Protein AF-A0A2V8Q4Q4-F1 (afdb_monomer_lite)

Foldseek 3Di:
DDDDDDPDDDPDDVVVVVVVVVVVPPDDPPPDDDDDDDDDDDPPDPPDDDDPVRPDDPQFFPDKDKDWQLLCCLAVCVVCVVVVCCCVPPVPDPLVVLVSVLCSVCSVLLGGKMKMKGADTPDPVDDRIDIDIGDPDVVSVVVCVVSCVVSCVVRDDDDPPPPPPPPPDPDDDDDDDDDDDDDDDDDDDDDDDDDDDDDDDDDDD

Secondary structure (DSSP, 8-state):
---PPP-------HHHHHHHHHHTTS--SSS-----PPPPP------PPPPGGGSS-TTSEEEEEEESSHHHHHHSSHHHHHHHHHHHHH--HHHHHHHHHHHHHTTTTTTT-EEEEEEEESSSSS-SEEEEEE-SSHHHHHHHHHHHHHHGGGTSPPPP--GGGGSSS--S---------------------------------

Structure (mmCIF, N/CA/C/O backbone):
data_AF-A0A2V8Q4Q4-F1
#
_entry.id   AF-A0A2V8Q4Q4-F1
#
loop_
_atom_site.group_PDB
_atom_site.id
_atom_site.type_symbol
_atom_site.label_atom_id
_atom_site.label_alt_id
_atom_site.label_comp_id
_atom_site.label_asym_id
_atom_site.label_entity_id
_atom_site.label_seq_id
_atom_site.pdbx_PDB_ins_code
_atom_site.Cartn_x
_atom_site.Cartn_y
_atom_site.Cartn_z
_atom_site.occupancy
_atom_site.B_iso_or_equiv
_atom_site.auth_seq_id
_atom_site.auth_comp_id
_atom_site.auth_asym_id
_atom_site.auth_atom_id
_atom_site.pdbx_PDB_model_num
ATOM 1 N N . MET A 1 1 ? 36.372 -39.838 62.108 1.00 44.97 1 MET A N 1
ATOM 2 C CA . MET A 1 1 ? 36.946 -39.489 60.786 1.00 44.97 1 MET A CA 1
ATOM 3 C C . MET A 1 1 ? 36.534 -38.068 60.427 1.00 44.97 1 MET A C 1
ATOM 5 O O . MET A 1 1 ? 35.361 -37.759 60.575 1.00 44.97 1 MET A O 1
ATOM 9 N N . LYS A 1 2 ? 37.465 -37.209 59.990 1.00 47.25 2 LYS A N 1
ATOM 10 C CA . LYS A 1 2 ? 37.155 -35.899 59.386 1.00 47.25 2 LYS A CA 1
ATOM 11 C C . LYS A 1 2 ? 37.301 -36.033 57.870 1.00 47.25 2 LYS A C 1
ATOM 13 O O . LYS A 1 2 ? 38.358 -36.463 57.420 1.00 47.25 2 LYS A O 1
ATOM 18 N N . ILE A 1 3 ? 36.265 -35.686 57.111 1.00 59.34 3 ILE A N 1
ATOM 19 C CA . ILE A 1 3 ? 36.285 -35.709 55.643 1.00 59.34 3 ILE A CA 1
ATOM 20 C C . ILE A 1 3 ? 36.375 -34.260 55.160 1.00 59.34 3 ILE A C 1
ATOM 22 O O . ILE A 1 3 ? 35.450 -33.478 55.368 1.00 59.34 3 ILE A O 1
ATOM 26 N N . ASN A 1 4 ? 37.500 -33.901 54.542 1.00 50.75 4 ASN A N 1
ATOM 27 C CA . ASN A 1 4 ? 37.676 -32.607 53.886 1.00 50.75 4 ASN A CA 1
ATOM 28 C C . ASN A 1 4 ? 37.155 -32.695 52.448 1.00 50.75 4 ASN A C 1
ATOM 30 O O . ASN A 1 4 ? 37.605 -33.552 51.690 1.00 50.75 4 ASN A O 1
ATOM 34 N N . PHE A 1 5 ? 36.276 -31.774 52.052 1.00 55.28 5 PHE A N 1
ATOM 35 C CA . PHE A 1 5 ? 35.906 -31.582 50.648 1.00 55.28 5 PHE A CA 1
ATOM 36 C C . PHE A 1 5 ? 36.764 -30.474 50.013 1.00 55.28 5 PHE A C 1
ATOM 38 O O . PHE A 1 5 ? 36.834 -29.373 50.570 1.00 55.28 5 PHE A O 1
ATOM 45 N N . PRO A 1 6 ? 37.402 -30.712 48.852 1.00 57.34 6 PRO A N 1
ATOM 46 C CA . PRO A 1 6 ? 38.158 -29.682 48.152 1.00 57.34 6 PRO A CA 1
ATOM 47 C C . PRO A 1 6 ? 37.214 -28.680 47.471 1.00 57.34 6 PRO A C 1
ATOM 49 O O . PRO A 1 6 ? 36.358 -29.049 46.669 1.00 57.34 6 PRO A O 1
ATOM 52 N N . ARG A 1 7 ? 37.403 -27.383 47.742 1.00 56.22 7 ARG A N 1
ATOM 53 C CA . ARG A 1 7 ? 36.738 -26.299 47.001 1.00 56.22 7 ARG A CA 1
ATOM 54 C C . ARG A 1 7 ? 37.441 -26.065 45.661 1.00 56.22 7 ARG A C 1
ATOM 56 O O . ARG A 1 7 ? 38.261 -25.161 45.537 1.00 56.22 7 ARG A O 1
ATOM 63 N N . GLY A 1 8 ? 37.109 -26.879 44.662 1.00 53.16 8 GLY A N 1
ATOM 64 C CA . GLY A 1 8 ? 37.483 -26.619 43.272 1.00 53.16 8 GLY A CA 1
ATOM 65 C C . GLY A 1 8 ? 36.628 -25.496 42.680 1.00 53.16 8 GLY A C 1
ATOM 66 O O . GLY A 1 8 ? 35.434 -25.677 42.457 1.00 53.16 8 GLY A O 1
ATOM 67 N N . THR A 1 9 ? 37.221 -24.333 42.413 1.00 56.91 9 THR A N 1
ATOM 68 C CA . THR A 1 9 ? 36.553 -23.230 41.710 1.00 56.91 9 THR A CA 1
ATOM 69 C C . THR A 1 9 ? 36.511 -23.504 40.206 1.00 56.91 9 THR A C 1
ATOM 71 O O . THR A 1 9 ? 37.441 -23.170 39.473 1.00 56.91 9 THR A O 1
ATOM 74 N N . LEU A 1 10 ? 35.413 -24.098 39.722 1.00 57.31 10 LEU A N 1
ATOM 75 C CA . LEU A 1 10 ? 35.164 -24.220 38.284 1.00 57.31 10 LEU A CA 1
ATOM 76 C C . LEU A 1 10 ? 35.041 -22.825 37.652 1.00 57.31 10 LEU A C 1
ATOM 78 O O . LEU A 1 10 ? 34.008 -22.165 37.762 1.00 57.31 10 LEU A O 1
ATOM 82 N N . ARG A 1 11 ? 36.078 -22.393 36.928 1.00 62.56 11 ARG A N 1
ATOM 83 C CA . ARG A 1 11 ? 35.970 -21.283 35.975 1.00 62.56 11 ARG A CA 1
ATOM 84 C C . ARG A 1 11 ? 35.271 -21.781 34.710 1.00 62.56 11 ARG A C 1
ATOM 86 O O . ARG A 1 11 ? 35.932 -22.118 33.731 1.00 62.56 11 ARG A O 1
ATOM 93 N N . LEU A 1 12 ? 33.937 -21.843 34.735 1.00 58.78 12 LEU A N 1
ATOM 94 C CA . LEU A 1 12 ? 33.159 -22.015 33.506 1.00 58.78 12 LEU A CA 1
ATOM 95 C C . LEU A 1 12 ? 33.471 -20.853 32.554 1.00 58.78 12 LEU A C 1
ATOM 97 O O . LEU A 1 12 ? 33.406 -19.686 32.941 1.00 58.78 12 LEU A O 1
ATOM 101 N N . SER A 1 13 ? 33.807 -21.182 31.307 1.00 64.56 13 SER A N 1
ATOM 102 C CA . SER A 1 13 ? 33.984 -20.186 30.250 1.00 64.56 13 SER A CA 1
ATOM 103 C C . SER A 1 13 ? 32.669 -19.422 30.027 1.00 64.56 13 SER A C 1
ATOM 105 O O . SER A 1 13 ? 31.611 -20.063 30.000 1.00 64.56 13 SER A O 1
ATOM 107 N N . PRO A 1 14 ? 32.696 -18.090 29.814 1.00 62.03 14 PRO A N 1
ATOM 108 C CA . PRO A 1 14 ? 31.482 -17.316 29.552 1.00 62.03 14 PRO A CA 1
ATOM 109 C C . PRO A 1 14 ? 30.701 -17.859 28.347 1.00 62.03 14 PRO A C 1
ATOM 111 O O . PRO A 1 14 ? 29.478 -17.886 28.392 1.00 62.03 14 PRO A O 1
ATOM 114 N N . PHE A 1 15 ? 31.384 -18.408 27.335 1.00 61.34 15 PHE A N 1
ATOM 115 C CA . PHE A 1 15 ? 30.745 -19.071 26.192 1.00 61.34 15 PHE A CA 1
ATOM 116 C C . PHE A 1 15 ? 29.870 -20.268 26.588 1.00 61.34 15 PHE A C 1
ATOM 118 O O . PHE A 1 15 ? 28.798 -20.448 26.018 1.00 61.34 15 PHE A O 1
ATOM 125 N N . VAL A 1 16 ? 30.290 -21.066 27.576 1.00 69.00 16 VAL A N 1
ATOM 126 C CA . VAL A 1 16 ? 29.503 -22.211 28.068 1.00 69.00 16 VAL A CA 1
ATOM 127 C C . VAL A 1 16 ? 28.271 -21.718 28.825 1.00 69.00 16 VAL A C 1
ATOM 129 O O . VAL A 1 16 ? 27.193 -22.276 28.652 1.00 69.00 16 VAL A O 1
ATOM 132 N N . SER A 1 17 ? 28.406 -20.637 29.600 1.00 66.00 17 SER A N 1
ATOM 133 C CA . SER A 1 17 ? 27.277 -19.996 30.287 1.00 66.00 17 SER A CA 1
ATOM 134 C C . SER A 1 17 ? 26.238 -19.460 29.294 1.00 66.00 17 SER A C 1
ATOM 136 O O . SER A 1 17 ? 25.055 -19.765 29.416 1.00 66.00 17 SER A O 1
ATOM 138 N N . THR A 1 18 ? 26.673 -18.735 28.255 1.00 66.50 18 THR A N 1
ATOM 139 C CA . THR A 1 18 ? 25.776 -18.190 27.223 1.00 66.50 18 THR A CA 1
ATOM 140 C C . THR A 1 18 ? 25.080 -19.294 26.424 1.00 66.50 18 THR A C 1
ATOM 142 O O . THR A 1 18 ? 23.882 -19.190 26.171 1.00 66.50 18 THR A O 1
ATOM 145 N N . LEU A 1 19 ? 25.790 -20.373 26.065 1.00 68.94 19 LEU A N 1
ATOM 146 C CA . LEU A 1 19 ? 25.202 -21.505 25.339 1.00 68.94 19 LEU A CA 1
ATOM 147 C C . LEU A 1 19 ? 24.155 -22.252 26.188 1.00 68.94 19 LEU A C 1
ATOM 149 O O . LEU A 1 19 ? 23.099 -22.625 25.679 1.00 68.94 19 LEU A O 1
ATOM 153 N N . LEU A 1 20 ? 24.425 -22.430 27.487 1.00 66.19 20 LEU A N 1
ATOM 154 C CA . LEU A 1 20 ? 23.492 -23.056 28.428 1.00 66.19 20 LEU A CA 1
ATOM 155 C C . LEU A 1 20 ? 22.243 -22.188 28.653 1.00 66.19 20 LEU A C 1
ATOM 157 O O . LEU A 1 20 ? 21.133 -22.713 28.714 1.00 66.19 20 LEU A O 1
ATOM 161 N N . LEU A 1 21 ? 22.415 -20.862 28.733 1.00 64.88 21 LEU A N 1
ATOM 162 C CA . LEU A 1 21 ? 21.303 -19.921 28.866 1.00 64.88 21 LEU A CA 1
ATOM 163 C C . LEU A 1 21 ? 20.406 -19.936 27.619 1.00 64.88 21 LEU A C 1
ATOM 165 O O . LEU A 1 21 ? 19.188 -19.924 27.755 1.00 64.88 21 LEU A O 1
ATOM 169 N N . LEU A 1 22 ? 20.990 -20.014 26.416 1.00 62.44 22 LEU A N 1
ATOM 170 C CA . LEU A 1 22 ? 20.227 -20.056 25.164 1.00 62.44 22 LEU A CA 1
ATOM 171 C C . LEU A 1 22 ? 19.382 -21.337 25.044 1.00 62.44 22 LEU A C 1
ATOM 173 O O . LEU A 1 22 ? 18.240 -21.276 24.600 1.00 62.44 22 LEU A O 1
ATOM 177 N N . MET A 1 23 ? 19.912 -22.482 25.491 1.00 61.75 23 MET A N 1
ATOM 178 C CA . MET A 1 23 ? 19.191 -23.765 25.506 1.00 61.75 23 MET A CA 1
ATOM 179 C C . MET A 1 23 ? 17.990 -23.782 26.467 1.00 61.75 23 MET A C 1
ATOM 181 O O . MET A 1 23 ? 17.005 -24.467 26.198 1.00 61.75 23 MET A O 1
ATOM 185 N N . LEU A 1 24 ? 18.027 -23.008 27.557 1.00 61.38 24 LEU A N 1
ATOM 186 C CA . LEU A 1 24 ? 16.940 -22.947 28.545 1.00 61.38 24 LEU A CA 1
ATOM 187 C C . LEU A 1 24 ? 15.683 -22.198 28.064 1.00 61.38 24 LEU A C 1
ATOM 189 O O . LEU A 1 24 ? 14.637 -22.332 28.693 1.00 61.38 24 LEU A O 1
ATOM 193 N N . PHE A 1 25 ? 15.749 -21.454 26.954 1.00 57.22 25 PHE A N 1
ATOM 194 C CA . PHE A 1 25 ? 14.604 -20.713 26.400 1.00 57.22 25 PHE A CA 1
ATOM 195 C C . PHE A 1 25 ? 13.867 -21.427 25.249 1.00 57.22 25 PHE A C 1
ATOM 197 O O . PHE A 1 25 ? 12.888 -20.887 24.739 1.00 57.22 25 PHE A O 1
ATOM 204 N N . VAL A 1 26 ? 14.287 -22.631 24.834 1.00 58.94 26 VAL A N 1
ATOM 205 C CA . VAL A 1 26 ? 13.741 -23.304 23.628 1.00 58.94 26 VAL A CA 1
ATOM 206 C C . VAL A 1 26 ? 12.564 -24.257 23.924 1.00 58.94 26 VAL A C 1
ATOM 208 O O . VAL A 1 26 ? 11.834 -24.644 23.014 1.00 58.94 26 VAL A O 1
ATOM 211 N N . THR A 1 27 ? 12.297 -24.598 25.188 1.00 53.75 27 THR A N 1
ATOM 212 C CA . THR A 1 27 ? 11.119 -25.396 25.597 1.00 53.75 27 THR A CA 1
ATOM 213 C C . THR A 1 27 ? 10.594 -24.903 26.948 1.00 53.75 27 THR A C 1
ATOM 215 O O . THR A 1 27 ? 11.380 -24.873 27.895 1.00 53.75 27 THR A O 1
ATOM 218 N N . PRO A 1 28 ? 9.293 -24.559 27.072 1.00 54.09 28 PRO A N 1
ATOM 219 C CA . PRO A 1 28 ? 8.238 -25.553 26.864 1.00 54.09 28 PRO A CA 1
ATOM 220 C C . PRO A 1 28 ? 6.991 -25.037 26.113 1.00 54.09 28 PRO A C 1
ATOM 222 O O . PRO A 1 28 ? 6.194 -24.283 26.663 1.00 54.09 28 PRO A O 1
ATOM 225 N N . LEU A 1 29 ? 6.743 -25.554 24.903 1.00 53.94 29 LEU A N 1
ATOM 226 C CA . LEU A 1 29 ? 5.452 -25.386 24.205 1.00 53.94 29 LEU A CA 1
ATOM 227 C C . LEU A 1 29 ? 4.780 -26.718 23.808 1.00 53.94 29 LEU A C 1
ATOM 229 O O . LEU A 1 29 ? 3.765 -26.728 23.124 1.00 53.94 29 LEU A O 1
ATOM 233 N N . ALA A 1 30 ? 5.316 -27.853 24.272 1.00 55.25 30 ALA A N 1
ATOM 234 C CA . ALA A 1 30 ? 4.798 -29.197 23.981 1.00 55.25 30 ALA A CA 1
ATOM 235 C C . ALA A 1 30 ? 3.876 -29.775 25.081 1.00 55.25 30 ALA A C 1
ATOM 237 O O . ALA A 1 30 ? 3.413 -30.903 24.961 1.00 55.25 30 ALA A O 1
ATOM 238 N N . ALA A 1 31 ? 3.615 -29.028 26.163 1.00 53.84 31 ALA A N 1
ATOM 239 C CA . ALA A 1 31 ? 2.864 -29.505 27.335 1.00 53.84 31 ALA A CA 1
ATOM 240 C C . ALA A 1 31 ? 1.422 -28.960 27.441 1.00 53.84 31 ALA A C 1
ATOM 242 O O 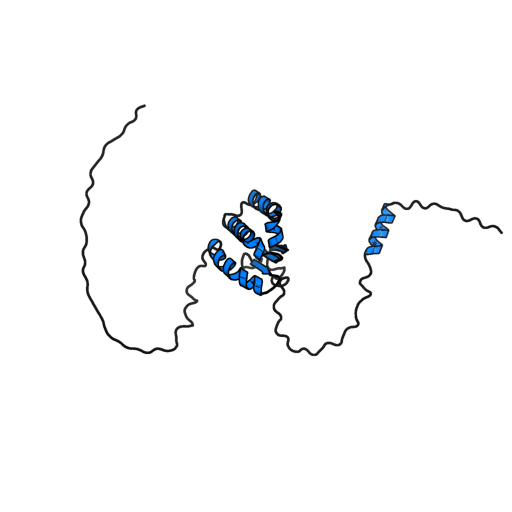. ALA A 1 31 ? 0.731 -29.244 28.416 1.00 53.84 31 ALA A O 1
ATOM 243 N N . GLN A 1 32 ? 0.958 -28.186 26.453 1.00 55.56 32 GLN A N 1
ATOM 244 C CA . GLN A 1 32 ? -0.419 -27.677 26.370 1.00 55.56 32 GLN A CA 1
ATOM 245 C C . GLN A 1 32 ? -1.078 -28.071 25.040 1.00 55.56 32 GLN A C 1
ATOM 247 O O . GLN A 1 32 ? -1.547 -27.220 24.292 1.00 55.56 32 GLN A O 1
ATOM 252 N N . GLN A 1 33 ? -1.135 -29.372 24.739 1.00 53.19 33 GLN A N 1
ATOM 253 C CA . GLN A 1 33 ? -2.135 -29.875 23.794 1.00 53.19 33 GLN A CA 1
ATOM 254 C C . GLN A 1 33 ? -3.422 -30.199 24.567 1.00 53.19 33 GLN A C 1
ATOM 256 O O . GLN A 1 33 ? -3.410 -31.116 25.392 1.00 53.19 33 GLN A O 1
ATOM 261 N N . PRO A 1 34 ? -4.541 -29.493 24.317 1.00 56.12 34 PRO A N 1
ATOM 262 C CA . PRO A 1 34 ? -5.854 -29.973 24.724 1.00 56.12 34 PRO A CA 1
ATOM 263 C C . PRO A 1 34 ? -6.115 -31.344 24.094 1.00 56.12 34 PRO A C 1
ATOM 265 O O . PRO A 1 34 ? -5.723 -31.593 22.951 1.00 56.12 34 PRO A O 1
ATOM 268 N N . ALA A 1 35 ? -6.796 -32.232 24.821 1.00 66.94 35 ALA A N 1
ATOM 269 C CA . ALA A 1 35 ? -7.226 -33.509 24.261 1.00 66.94 35 ALA A CA 1
ATOM 270 C C . ALA A 1 35 ? -8.100 -33.275 23.008 1.00 66.94 35 ALA A C 1
ATOM 272 O O . ALA A 1 35 ? -8.911 -32.343 23.009 1.00 66.94 35 ALA A O 1
ATOM 273 N N . PRO A 1 36 ? -7.967 -34.094 21.946 1.00 59.16 36 PRO A N 1
ATOM 274 C CA . PRO A 1 36 ? -8.706 -33.884 20.708 1.00 59.16 36 PRO A CA 1
ATOM 275 C C . PRO A 1 36 ? -10.212 -34.011 20.953 1.00 59.16 36 PRO A C 1
ATOM 277 O O . PRO A 1 36 ? -10.726 -35.091 21.253 1.00 59.16 36 PRO A O 1
ATOM 280 N N . ALA A 1 37 ? -10.925 -32.894 20.810 1.00 67.94 37 ALA A N 1
ATOM 281 C CA . ALA A 1 37 ? -12.377 -32.889 20.825 1.00 67.94 37 ALA A CA 1
ATOM 282 C C . ALA A 1 37 ? -12.907 -33.697 19.630 1.00 67.94 37 ALA A C 1
ATOM 284 O O . ALA A 1 37 ? -12.420 -33.573 18.504 1.00 67.94 37 ALA A O 1
ATOM 285 N N . LYS A 1 38 ? -13.922 -34.527 19.882 1.00 64.81 38 LYS A N 1
ATOM 286 C CA . LYS A 1 38 ? -14.619 -35.303 18.849 1.00 64.81 38 LYS A CA 1
ATOM 287 C C . LYS A 1 38 ? -15.147 -34.343 17.769 1.00 64.81 38 LYS A C 1
ATOM 289 O O . LYS A 1 38 ? -15.814 -33.377 18.142 1.00 64.81 38 LYS A O 1
ATOM 294 N N . PRO A 1 39 ? -14.885 -34.579 16.469 1.00 61.22 39 PRO A N 1
ATOM 295 C CA . PRO A 1 39 ? -15.281 -33.637 15.431 1.00 61.22 39 PRO A CA 1
ATOM 296 C C . PRO A 1 39 ? -16.810 -33.468 15.420 1.00 61.22 39 PRO A C 1
ATOM 298 O O . PRO A 1 39 ? -17.524 -34.478 15.363 1.00 61.22 39 PRO A O 1
ATOM 301 N N . PRO A 1 40 ? -17.335 -32.228 15.482 1.00 56.91 40 PRO A N 1
ATOM 302 C CA . PRO A 1 40 ? -18.741 -31.984 15.202 1.00 56.91 40 PRO A CA 1
ATOM 303 C C . PRO A 1 40 ? -19.030 -32.356 13.744 1.00 56.91 40 PRO A C 1
ATOM 305 O O . PRO A 1 40 ? -18.155 -32.270 12.880 1.00 56.91 40 PRO A O 1
ATOM 308 N N . ALA A 1 41 ? -20.258 -32.799 13.473 1.00 56.94 41 ALA A N 1
ATOM 309 C CA . ALA A 1 41 ? -20.664 -33.172 12.124 1.00 56.94 41 ALA A CA 1
ATOM 310 C C . ALA A 1 41 ? -20.442 -32.000 11.155 1.00 56.94 41 ALA A C 1
ATOM 312 O O . ALA A 1 41 ? -20.781 -30.860 11.476 1.00 56.94 41 ALA A O 1
ATOM 313 N N . GLN A 1 42 ? -19.889 -32.290 9.974 1.00 53.59 42 GLN A N 1
ATOM 314 C CA . GLN A 1 42 ? -19.726 -31.309 8.905 1.00 53.59 42 GLN A CA 1
ATOM 315 C C . GLN A 1 42 ? -21.099 -30.849 8.402 1.00 53.59 42 GLN A C 1
ATOM 317 O O . GLN A 1 42 ? -21.641 -31.378 7.434 1.00 53.59 42 GLN A O 1
ATOM 322 N N . THR A 1 43 ? -21.639 -29.805 9.026 1.00 51.91 43 THR A N 1
ATOM 323 C CA . THR A 1 43 ? -22.451 -28.837 8.292 1.00 51.91 43 THR A CA 1
ATOM 324 C C . THR A 1 43 ? -21.562 -28.300 7.178 1.00 51.91 43 THR A C 1
ATOM 326 O O . THR A 1 43 ? -20.440 -27.871 7.453 1.00 51.91 43 THR A O 1
ATOM 329 N N . ALA A 1 44 ? -22.030 -28.352 5.930 1.00 59.19 44 ALA A N 1
ATOM 330 C CA . ALA A 1 44 ? -21.297 -27.807 4.796 1.00 59.19 44 ALA A CA 1
ATOM 331 C C . ALA A 1 44 ? -21.126 -26.294 4.995 1.00 59.19 44 ALA A C 1
ATOM 333 O O . ALA A 1 44 ? -22.036 -25.509 4.722 1.00 59.19 44 ALA A O 1
ATOM 334 N N . ALA A 1 45 ? -19.975 -25.899 5.539 1.00 56.12 45 ALA A N 1
ATOM 335 C CA . ALA A 1 45 ? -19.639 -24.506 5.733 1.00 56.12 45 ALA A CA 1
ATOM 336 C C . ALA A 1 45 ? -19.599 -23.839 4.358 1.00 56.12 45 ALA A C 1
ATOM 338 O O . ALA A 1 45 ? -18.880 -24.281 3.458 1.00 56.12 45 ALA A O 1
ATOM 339 N N . ARG A 1 46 ? -20.385 -22.769 4.204 1.00 58.50 46 ARG A N 1
ATOM 340 C CA . ARG A 1 46 ? -20.197 -21.795 3.129 1.00 58.50 46 ARG A CA 1
ATOM 341 C C . ARG A 1 46 ? -18.713 -21.444 3.118 1.00 58.50 46 ARG A C 1
ATOM 343 O O . ARG A 1 46 ? -18.214 -21.042 4.164 1.00 58.50 46 ARG A O 1
ATOM 350 N N . ALA A 1 47 ? -18.039 -21.646 1.983 1.00 65.25 47 ALA A N 1
ATOM 351 C CA . ALA A 1 47 ? -16.603 -21.413 1.874 1.00 65.25 47 ALA A CA 1
ATOM 352 C C . ALA A 1 47 ? -16.283 -20.017 2.421 1.00 65.25 47 ALA A C 1
ATOM 354 O O . ALA A 1 47 ? -16.788 -19.013 1.912 1.00 65.25 47 ALA A O 1
ATOM 355 N N . GLU A 1 48 ? -15.540 -19.995 3.523 1.00 72.25 48 GLU A N 1
ATOM 356 C CA . GLU A 1 48 ? -15.188 -18.774 4.232 1.00 72.25 48 GLU A CA 1
ATOM 357 C C . GLU A 1 48 ? -14.315 -17.929 3.301 1.00 72.25 48 GLU A C 1
ATOM 359 O O . GLU A 1 48 ? -13.467 -18.468 2.582 1.00 72.25 48 GLU A O 1
ATOM 364 N N . ALA A 1 49 ? -14.573 -16.620 3.237 1.00 76.31 49 ALA A N 1
ATOM 365 C CA . ALA A 1 49 ? -13.793 -15.749 2.367 1.00 76.31 49 ALA A CA 1
ATOM 366 C C . ALA A 1 49 ? -12.309 -15.844 2.776 1.00 76.31 49 ALA A C 1
ATOM 368 O O . ALA A 1 49 ? -12.030 -15.814 3.979 1.00 76.31 49 ALA A O 1
ATOM 369 N N . PRO A 1 50 ? -11.356 -15.977 1.831 1.00 81.69 50 PRO A N 1
ATOM 370 C CA . PRO A 1 50 ? -9.949 -16.080 2.187 1.00 81.69 50 PRO A CA 1
ATOM 371 C C . PRO A 1 50 ? -9.527 -14.886 3.044 1.00 81.69 50 PRO A C 1
ATOM 373 O O . PRO A 1 50 ? -9.711 -13.735 2.646 1.00 81.69 50 PRO A O 1
ATOM 376 N N . ALA A 1 51 ? -8.960 -15.168 4.220 1.00 85.25 51 ALA A N 1
ATOM 377 C CA . ALA A 1 51 ? -8.341 -14.143 5.055 1.00 85.25 51 ALA A CA 1
ATOM 378 C C . AL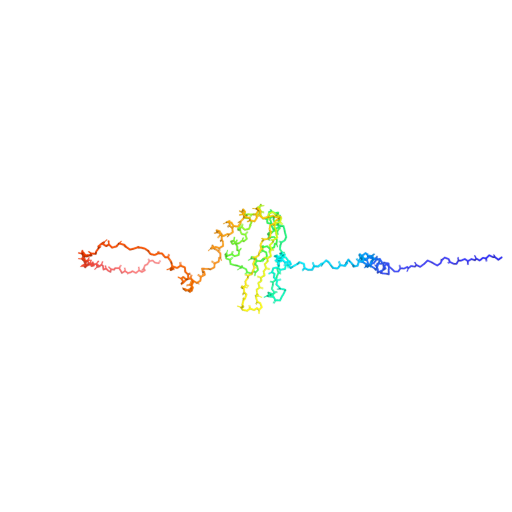A A 1 51 ? -7.274 -13.380 4.253 1.00 85.25 51 ALA A C 1
ATOM 380 O O . ALA A 1 51 ? -6.680 -13.950 3.335 1.00 85.25 51 ALA A O 1
ATOM 381 N N . PHE A 1 52 ? -6.999 -12.123 4.613 1.00 86.31 52 PHE A N 1
ATOM 382 C CA . PHE A 1 52 ? -6.097 -11.246 3.856 1.00 86.31 52 PHE A CA 1
ATOM 383 C C . PHE A 1 52 ? -4.738 -11.894 3.552 1.00 86.31 52 PHE A C 1
ATOM 385 O O . PHE A 1 52 ? -4.275 -11.863 2.415 1.00 86.31 52 PHE A O 1
ATOM 392 N N . ASP A 1 53 ? -4.160 -12.581 4.538 1.00 85.06 53 ASP A N 1
ATOM 393 C CA . ASP A 1 53 ? -2.887 -13.306 4.440 1.00 85.06 53 ASP A CA 1
ATOM 394 C C . ASP A 1 53 ? -2.897 -14.479 3.432 1.00 85.06 53 ASP A C 1
ATOM 396 O O . ASP A 1 53 ? -1.841 -14.941 3.010 1.00 85.06 53 ASP A O 1
ATOM 400 N N . ASN A 1 54 ? -4.083 -14.951 3.029 1.00 87.38 54 ASN A N 1
ATOM 401 C CA . ASN A 1 54 ? -4.310 -16.072 2.110 1.00 87.38 54 ASN A CA 1
ATOM 402 C C . ASN A 1 54 ? -4.918 -15.641 0.756 1.00 87.38 54 ASN A C 1
ATOM 404 O O . ASN A 1 54 ? -5.290 -16.501 -0.043 1.00 87.38 54 ASN A O 1
ATOM 408 N N . LEU A 1 55 ? -5.034 -14.334 0.470 1.00 86.50 55 LEU A N 1
ATOM 409 C CA . LEU A 1 55 ? -5.543 -13.838 -0.823 1.00 86.50 55 LEU A CA 1
ATOM 410 C C . LEU A 1 55 ? -4.618 -14.175 -2.005 1.00 86.50 55 LEU A C 1
ATOM 412 O O . LEU A 1 55 ? -5.065 -14.173 -3.152 1.00 86.50 55 LEU A O 1
ATOM 416 N N . LEU A 1 56 ? -3.339 -14.454 -1.739 1.00 87.06 56 LEU A N 1
ATOM 417 C CA . LEU A 1 56 ? -2.340 -14.834 -2.734 1.00 87.06 56 LEU A CA 1
ATOM 418 C C . LEU A 1 56 ? -1.708 -16.181 -2.386 1.00 87.06 56 LEU A C 1
ATOM 420 O O . LEU A 1 56 ? -1.279 -16.408 -1.258 1.00 87.06 56 LEU A O 1
ATOM 424 N N . SER A 1 57 ? -1.569 -17.055 -3.385 1.00 84.50 57 SER A N 1
ATOM 425 C CA . SER A 1 57 ? -0.735 -18.254 -3.254 1.00 84.50 57 SER A CA 1
ATOM 426 C C . SER A 1 57 ? 0.746 -17.888 -3.388 1.00 84.50 57 SER A C 1
ATOM 428 O O . SER A 1 57 ? 1.127 -17.116 -4.272 1.00 84.50 57 SER A O 1
ATOM 430 N N . ALA A 1 58 ? 1.586 -18.467 -2.525 1.00 79.38 58 ALA A N 1
ATOM 431 C CA . ALA A 1 58 ? 3.010 -18.137 -2.400 1.00 79.38 58 ALA A CA 1
ATOM 432 C C . ALA A 1 58 ? 3.854 -18.393 -3.669 1.00 79.38 58 ALA A C 1
ATOM 434 O O . ALA A 1 58 ? 4.979 -17.914 -3.765 1.00 79.38 58 ALA A O 1
ATOM 435 N N . ASP A 1 59 ? 3.328 -19.138 -4.641 1.00 85.00 59 ASP A N 1
ATOM 436 C CA . ASP A 1 59 ? 3.972 -19.497 -5.908 1.00 85.00 59 ASP A CA 1
ATOM 437 C C . ASP A 1 59 ? 3.495 -18.654 -7.111 1.00 85.00 59 ASP A C 1
ATOM 439 O O . ASP A 1 59 ? 3.952 -18.864 -8.235 1.00 85.00 59 ASP A O 1
ATOM 443 N N . THR A 1 60 ? 2.577 -17.701 -6.905 1.00 89.31 60 THR A N 1
ATOM 444 C CA . THR A 1 60 ? 1.988 -16.905 -8.001 1.00 89.31 60 THR A CA 1
ATOM 445 C C . THR A 1 60 ? 2.879 -15.731 -8.431 1.00 89.31 60 THR A C 1
ATOM 447 O O . THR A 1 60 ? 2.893 -15.366 -9.608 1.00 89.31 60 THR A O 1
ATOM 450 N N . TYR A 1 61 ? 3.659 -15.160 -7.508 1.00 91.75 61 TYR A N 1
ATOM 451 C CA . TYR A 1 61 ? 4.475 -13.957 -7.713 1.00 91.75 61 TYR A CA 1
ATOM 452 C C . TYR A 1 61 ? 5.895 -14.142 -7.173 1.00 91.75 61 TYR A C 1
ATOM 454 O O . TYR A 1 61 ? 6.090 -14.784 -6.145 1.00 91.75 61 TYR A O 1
ATOM 462 N N . LYS A 1 62 ? 6.895 -13.554 -7.842 1.00 90.50 62 LYS A N 1
ATOM 463 C CA . LYS A 1 62 ? 8.302 -13.613 -7.397 1.00 90.50 62 LYS A CA 1
ATOM 464 C C . LYS A 1 62 ? 8.651 -12.560 -6.345 1.00 90.50 62 LYS A C 1
ATOM 466 O O . LYS A 1 62 ? 9.599 -12.762 -5.592 1.00 90.50 62 LYS A O 1
ATOM 471 N N . LEU A 1 63 ? 7.923 -11.443 -6.311 1.00 88.94 63 LEU A N 1
ATOM 472 C CA . LEU A 1 63 ? 8.033 -10.429 -5.265 1.00 88.94 63 LEU A CA 1
ATOM 473 C C . LEU A 1 63 ? 6.709 -10.320 -4.520 1.00 88.94 63 LEU A C 1
ATOM 475 O O . LEU A 1 63 ? 5.649 -10.204 -5.134 1.00 88.94 63 LEU A O 1
ATOM 479 N N . TYR A 1 64 ? 6.813 -10.291 -3.198 1.00 90.12 64 TYR A N 1
ATOM 480 C CA . TYR A 1 64 ? 5.727 -10.061 -2.259 1.00 90.12 64 TYR A CA 1
ATOM 481 C C . TYR A 1 64 ? 6.194 -9.063 -1.197 1.00 90.12 64 TYR A C 1
ATOM 483 O O . TYR A 1 64 ? 7.353 -9.106 -0.777 1.00 90.12 64 TYR A O 1
ATOM 491 N N . GLY A 1 65 ? 5.296 -8.201 -0.727 1.00 89.06 65 GLY A N 1
ATOM 492 C CA . GLY A 1 65 ? 5.536 -7.370 0.445 1.00 89.06 65 GLY A CA 1
ATOM 493 C C . GLY A 1 65 ? 4.247 -6.941 1.137 1.00 89.06 65 GLY A C 1
ATOM 494 O O . GLY A 1 65 ? 3.227 -6.691 0.496 1.00 89.06 65 GLY A O 1
ATOM 495 N N . GLU A 1 66 ? 4.319 -6.816 2.461 1.00 91.31 66 GLU A N 1
ATOM 496 C CA . GLU A 1 66 ? 3.264 -6.248 3.298 1.00 91.31 66 GLU A CA 1
ATOM 497 C C . GLU A 1 66 ? 3.790 -5.002 4.020 1.00 91.31 66 GLU A C 1
ATOM 499 O O . GLU A 1 66 ? 4.897 -4.993 4.559 1.00 91.31 66 GLU A O 1
ATOM 504 N N . ILE A 1 67 ? 2.965 -3.960 4.068 1.00 90.50 67 ILE A N 1
ATOM 505 C CA . ILE A 1 67 ? 3.158 -2.759 4.874 1.00 90.50 67 ILE A CA 1
ATOM 506 C C . ILE A 1 67 ? 2.029 -2.706 5.905 1.00 90.50 67 ILE A C 1
ATOM 508 O O . ILE A 1 67 ? 0.854 -2.643 5.548 1.00 90.50 67 ILE A O 1
ATOM 512 N N . ARG A 1 68 ? 2.382 -2.703 7.193 1.00 91.62 68 ARG A N 1
ATOM 513 C CA . ARG A 1 68 ? 1.438 -2.555 8.313 1.00 91.62 68 ARG A CA 1
ATOM 514 C C . ARG A 1 68 ? 1.360 -1.110 8.784 1.00 91.62 68 ARG A C 1
ATOM 516 O O . ARG A 1 68 ? 2.366 -0.407 8.749 1.00 91.62 68 ARG A O 1
ATOM 523 N N . ASN A 1 69 ? 0.196 -0.702 9.295 1.00 91.56 69 ASN A N 1
ATOM 524 C CA . ASN A 1 69 ? -0.054 0.652 9.804 1.00 91.56 69 ASN A CA 1
ATOM 525 C C . ASN A 1 69 ? 0.311 1.729 8.769 1.00 91.56 69 ASN A C 1
ATOM 527 O O . ASN A 1 69 ? 1.051 2.673 9.056 1.00 91.56 69 ASN A O 1
ATOM 531 N N . VAL A 1 70 ? -0.177 1.545 7.540 1.00 91.38 70 VAL A N 1
ATOM 532 C CA . VAL A 1 70 ? 0.182 2.348 6.361 1.00 91.38 70 VAL A CA 1
ATOM 533 C C . VAL A 1 70 ? -0.003 3.844 6.632 1.00 91.38 70 VAL A C 1
ATOM 535 O O . VAL A 1 70 ? 0.898 4.636 6.354 1.00 91.38 70 VAL A O 1
ATOM 538 N N . GLY A 1 71 ? -1.123 4.233 7.245 1.00 89.69 71 GLY A N 1
ATOM 539 C CA . GLY A 1 71 ? -1.405 5.615 7.617 1.00 89.69 71 GLY A CA 1
ATOM 540 C C . GLY A 1 71 ? -0.385 6.220 8.580 1.00 89.69 71 GLY A C 1
ATOM 541 O O . GLY A 1 71 ? 0.098 7.331 8.352 1.00 89.69 71 GLY A O 1
ATOM 542 N N . GLN A 1 72 ? 0.014 5.478 9.616 1.00 89.25 72 GLN A N 1
ATOM 543 C CA . GLN A 1 72 ? 1.046 5.918 10.564 1.00 89.25 72 GLN A CA 1
ATOM 544 C C . GLN A 1 72 ? 2.423 6.036 9.896 1.00 89.25 72 GLN A C 1
ATOM 546 O O . GLN A 1 72 ? 3.110 7.039 10.088 1.00 89.25 72 GLN A O 1
ATOM 551 N N . LEU A 1 73 ? 2.811 5.062 9.065 1.00 88.75 73 LEU A N 1
ATOM 552 C CA . LEU A 1 73 ? 4.091 5.075 8.346 1.00 88.75 73 LEU A CA 1
ATOM 553 C C . LEU A 1 73 ? 4.209 6.286 7.403 1.00 88.75 73 LEU A C 1
ATOM 555 O O . LEU A 1 73 ? 5.256 6.933 7.339 1.00 88.75 73 LEU A O 1
ATOM 559 N N . LEU A 1 74 ? 3.123 6.618 6.698 1.00 88.25 74 LEU A N 1
ATOM 560 C CA . LEU A 1 74 ? 3.040 7.770 5.795 1.00 88.25 74 LEU A CA 1
ATOM 561 C C . LEU A 1 74 ? 3.026 9.117 6.534 1.00 88.25 74 LEU A C 1
ATOM 563 O O . LEU A 1 74 ? 3.585 10.092 6.026 1.00 88.25 74 LEU A O 1
ATOM 567 N N . SER A 1 75 ? 2.400 9.173 7.714 1.00 84.56 75 SER A N 1
ATOM 568 C CA . SER A 1 75 ? 2.231 10.411 8.492 1.00 84.56 75 SER A CA 1
ATOM 569 C C . SER A 1 75 ? 3.465 10.757 9.328 1.00 84.56 75 SER A C 1
ATOM 571 O O . SER A 1 75 ? 3.862 11.917 9.380 1.00 84.56 75 SER A O 1
ATOM 573 N N . ASN A 1 76 ? 4.131 9.759 9.915 1.00 82.88 76 ASN A N 1
ATOM 574 C CA . ASN A 1 76 ? 5.265 9.951 10.829 1.00 82.88 76 ASN A CA 1
ATOM 575 C C . ASN A 1 76 ? 6.610 10.164 10.104 1.00 82.88 76 ASN A C 1
ATOM 577 O O . ASN A 1 76 ? 7.671 10.012 10.702 1.00 82.88 76 ASN A O 1
ATOM 581 N N . GLY A 1 77 ? 6.593 10.444 8.797 1.00 71.12 77 GLY A N 1
ATOM 582 C CA . GLY A 1 77 ? 7.794 10.630 7.974 1.00 71.12 77 GLY A CA 1
ATOM 583 C C . GLY A 1 77 ? 8.525 9.342 7.571 1.00 71.12 77 GLY A C 1
ATOM 584 O O . GLY A 1 77 ? 9.261 9.370 6.590 1.00 71.12 77 GLY A O 1
ATOM 585 N N . GLY A 1 78 ? 8.271 8.205 8.232 1.00 69.25 78 GLY A N 1
ATOM 586 C CA . GLY A 1 78 ? 8.942 6.921 7.963 1.00 69.25 78 GLY A CA 1
ATOM 587 C C . GLY A 1 78 ? 8.782 6.388 6.533 1.00 69.25 78 GLY A C 1
ATOM 588 O O . GLY A 1 78 ? 9.644 5.664 6.045 1.00 69.25 78 GLY A O 1
ATOM 589 N N . ALA A 1 79 ? 7.735 6.794 5.810 1.00 70.69 79 ALA A N 1
ATOM 590 C CA . ALA A 1 79 ? 7.618 6.509 4.383 1.00 70.69 79 ALA A CA 1
ATOM 591 C C . ALA A 1 79 ? 8.712 7.177 3.528 1.00 70.69 79 ALA A C 1
ATOM 593 O O . ALA A 1 79 ? 9.048 6.632 2.484 1.00 70.69 79 ALA A O 1
ATOM 594 N N . GLY A 1 80 ? 9.289 8.310 3.948 1.00 70.69 80 GLY A N 1
ATOM 595 C CA . GLY A 1 80 ? 10.417 8.944 3.253 1.00 70.69 80 GLY A CA 1
ATOM 596 C C . GLY A 1 80 ? 11.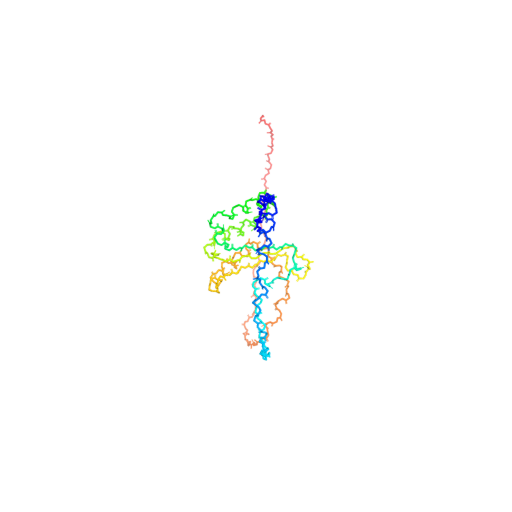656 8.049 3.247 1.00 70.69 80 GLY A C 1
ATOM 597 O O . GLY A 1 80 ? 12.237 7.821 2.194 1.00 70.69 80 GLY A O 1
ATOM 598 N N . GLU A 1 81 ? 11.979 7.431 4.385 1.00 77.75 81 GLU A N 1
ATOM 599 C CA . GLU A 1 81 ? 13.118 6.506 4.527 1.00 77.75 81 GLU A CA 1
ATOM 600 C C . GLU A 1 81 ? 13.031 5.280 3.597 1.00 77.75 81 GLU A C 1
ATOM 602 O O . GLU A 1 81 ? 14.052 4.709 3.225 1.00 77.75 81 GLU A O 1
ATOM 607 N N . ILE A 1 82 ? 11.819 4.878 3.195 1.00 77.19 82 ILE A N 1
ATOM 608 C CA . ILE A 1 82 ? 11.584 3.729 2.304 1.00 77.19 82 ILE A CA 1
ATOM 609 C C . ILE A 1 82 ? 11.409 4.178 0.847 1.00 77.19 82 ILE A C 1
ATOM 611 O O . ILE A 1 82 ? 11.966 3.570 -0.067 1.00 77.19 82 ILE 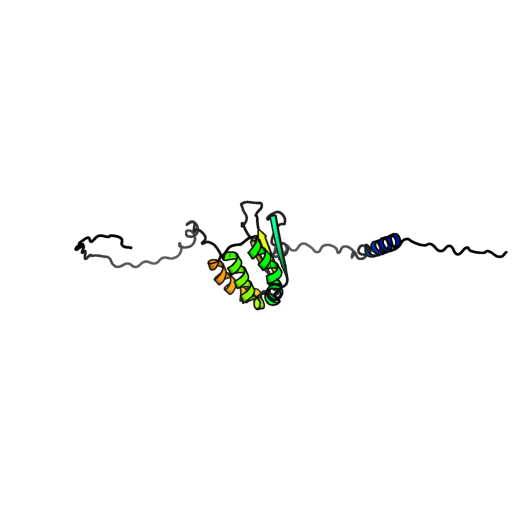A O 1
ATOM 615 N N . VAL A 1 83 ? 10.640 5.243 0.608 1.00 80.44 83 VAL A N 1
ATOM 616 C CA . VAL A 1 83 ? 10.308 5.718 -0.741 1.00 80.44 83 VAL A CA 1
ATOM 617 C C . VAL A 1 83 ? 11.462 6.487 -1.375 1.00 80.44 83 VAL A C 1
ATOM 619 O O . VAL A 1 83 ? 11.722 6.294 -2.562 1.00 80.44 83 VAL A O 1
ATOM 622 N N . ASP A 1 84 ? 12.170 7.338 -0.631 1.00 83.00 84 ASP A N 1
ATOM 623 C CA . ASP A 1 84 ? 13.220 8.184 -1.201 1.00 83.00 84 ASP A CA 1
ATOM 624 C C . ASP A 1 84 ? 14.370 7.367 -1.814 1.00 83.00 84 ASP A C 1
ATOM 626 O O . ASP A 1 84 ? 14.792 7.720 -2.920 1.00 83.00 84 ASP A O 1
ATOM 630 N N . PRO A 1 85 ? 14.874 6.277 -1.193 1.00 84.31 85 PRO A N 1
ATOM 631 C CA . PRO A 1 85 ? 15.847 5.399 -1.839 1.00 84.31 85 PRO A CA 1
ATOM 632 C C . PRO A 1 85 ? 15.308 4.775 -3.129 1.00 84.31 85 PRO A C 1
ATOM 634 O O . PRO A 1 85 ? 16.012 4.777 -4.134 1.00 84.31 85 PRO A O 1
ATOM 637 N N . ILE A 1 86 ? 14.055 4.304 -3.145 1.00 82.19 86 ILE A N 1
ATOM 638 C CA . ILE A 1 86 ? 13.434 3.709 -4.342 1.00 82.19 86 ILE A CA 1
ATOM 639 C C . ILE A 1 86 ? 13.336 4.749 -5.466 1.00 82.19 86 ILE A C 1
ATOM 641 O O . ILE A 1 86 ? 13.722 4.473 -6.600 1.00 82.19 86 ILE A O 1
ATOM 645 N N . VAL A 1 87 ? 12.883 5.966 -5.157 1.00 83.94 87 VAL A N 1
ATOM 646 C CA . VAL A 1 87 ? 12.771 7.056 -6.137 1.00 83.94 87 VAL A CA 1
ATOM 647 C C . VAL A 1 87 ? 14.141 7.482 -6.673 1.00 83.94 87 VAL A C 1
ATOM 649 O O . VAL A 1 87 ? 14.256 7.750 -7.866 1.00 83.94 87 VAL A O 1
ATOM 652 N N . LYS A 1 88 ? 15.179 7.515 -5.826 1.00 85.12 88 LYS A N 1
ATOM 653 C CA . LYS A 1 88 ? 16.550 7.894 -6.216 1.00 85.12 88 LYS A CA 1
ATOM 654 C C . LYS A 1 88 ? 17.288 6.803 -7.001 1.00 85.12 88 LYS A C 1
ATOM 656 O O . LYS A 1 88 ? 18.115 7.143 -7.839 1.00 85.12 88 LYS A O 1
ATOM 661 N N . LEU A 1 89 ? 17.027 5.523 -6.724 1.00 85.56 89 LEU A N 1
ATOM 662 C CA . LEU A 1 89 ? 17.763 4.393 -7.311 1.00 85.56 89 LEU A CA 1
ATOM 663 C C . LEU A 1 89 ? 17.084 3.778 -8.541 1.00 85.56 89 LEU A C 1
ATOM 665 O O . LEU A 1 89 ? 17.784 3.280 -9.418 1.00 85.56 89 LEU A O 1
ATOM 669 N N . ALA A 1 90 ? 15.749 3.782 -8.603 1.00 81.19 90 ALA A N 1
ATOM 670 C CA . ALA A 1 90 ? 14.987 3.069 -9.632 1.00 81.19 90 ALA A CA 1
ATOM 671 C C . ALA A 1 90 ? 14.173 3.976 -10.574 1.00 81.19 90 ALA A C 1
ATOM 673 O O . ALA A 1 90 ? 13.561 3.451 -11.497 1.00 81.19 90 ALA A O 1
ATOM 674 N N . ASP A 1 91 ? 14.122 5.292 -10.310 1.00 82.38 91 ASP A N 1
ATOM 675 C CA . ASP A 1 91 ? 13.228 6.289 -10.936 1.00 82.38 91 ASP A CA 1
ATOM 676 C C . ASP A 1 91 ? 11.894 5.699 -11.458 1.00 82.38 91 ASP A C 1
ATOM 678 O O . ASP A 1 91 ? 11.663 5.619 -12.665 1.00 82.38 91 ASP A O 1
ATOM 682 N N . PRO A 1 92 ? 10.990 5.263 -10.557 1.00 77.81 92 PRO A N 1
ATOM 683 C CA . PRO A 1 92 ? 9.841 4.401 -10.869 1.00 77.81 92 PRO A CA 1
ATOM 684 C C . PRO A 1 92 ? 8.685 5.107 -11.617 1.00 77.81 92 PRO A C 1
ATOM 686 O O . PRO A 1 92 ? 7.525 4.701 -11.525 1.00 77.81 92 PRO A O 1
ATOM 689 N N . GLY A 1 93 ? 8.978 6.185 -12.345 1.00 85.19 93 GLY A N 1
ATOM 690 C CA . GLY A 1 93 ? 8.027 6.922 -13.169 1.00 85.19 93 GLY A CA 1
ATOM 691 C C . GLY A 1 93 ? 7.044 7.817 -12.395 1.00 85.19 93 GLY A C 1
ATOM 692 O O . GLY A 1 93 ? 7.017 7.847 -11.157 1.00 85.19 93 GLY A O 1
ATOM 693 N N . PRO A 1 94 ? 6.225 8.602 -13.120 1.00 86.56 94 PRO A N 1
ATOM 694 C CA . PRO A 1 94 ? 5.232 9.489 -12.520 1.00 86.56 94 PRO A CA 1
ATOM 695 C C . PRO A 1 94 ? 4.071 8.730 -11.859 1.00 86.56 94 PRO A C 1
ATOM 697 O O . PRO A 1 94 ? 3.540 9.215 -10.863 1.00 86.56 94 PRO A O 1
ATOM 700 N N . GLN A 1 95 ? 3.703 7.538 -12.345 1.00 85.75 95 GLN A N 1
ATOM 701 C CA . GLN A 1 95 ? 2.597 6.738 -11.801 1.00 85.75 95 GLN A CA 1
ATOM 702 C C . GLN A 1 95 ? 2.877 6.309 -10.356 1.00 85.75 95 GLN A C 1
ATOM 704 O O . GLN A 1 95 ? 2.035 6.498 -9.481 1.00 85.75 95 GLN A O 1
ATOM 709 N N . PHE A 1 96 ? 4.086 5.815 -10.066 1.00 85.81 96 PHE A N 1
ATOM 710 C CA . PHE A 1 96 ? 4.484 5.461 -8.701 1.00 85.81 96 PHE A CA 1
ATOM 711 C C . PHE A 1 96 ? 4.469 6.682 -7.770 1.00 85.81 96 PHE A C 1
ATOM 713 O O . PHE A 1 96 ? 3.912 6.629 -6.673 1.00 85.81 96 PHE A O 1
ATOM 720 N N . LYS A 1 97 ? 5.018 7.816 -8.229 1.00 86.88 97 LYS A N 1
ATOM 721 C CA . LYS A 1 97 ? 5.025 9.083 -7.476 1.00 86.88 97 LYS A CA 1
ATOM 722 C C . LYS A 1 97 ? 3.593 9.572 -7.191 1.00 86.88 97 LYS A C 1
ATOM 724 O O . LYS A 1 97 ? 3.319 10.041 -6.085 1.00 86.88 97 LYS A O 1
ATOM 729 N N . ALA A 1 98 ? 2.667 9.398 -8.137 1.00 90.31 98 ALA A N 1
ATOM 730 C CA . ALA A 1 98 ? 1.245 9.679 -7.951 1.00 90.31 98 ALA A CA 1
ATOM 731 C C . ALA A 1 98 ? 0.590 8.743 -6.920 1.00 90.31 98 ALA A C 1
ATOM 733 O O . ALA A 1 98 ? -0.108 9.239 -6.037 1.00 90.31 98 ALA A O 1
ATOM 734 N N . ILE A 1 99 ? 0.860 7.430 -6.964 1.00 90.06 99 ILE A N 1
ATOM 735 C CA . ILE A 1 99 ? 0.349 6.450 -5.984 1.00 90.06 99 ILE A CA 1
ATOM 736 C C . ILE A 1 99 ? 0.820 6.807 -4.570 1.00 90.06 99 ILE A C 1
ATOM 738 O O . ILE A 1 99 ? -0.005 6.936 -3.666 1.00 90.06 99 ILE A O 1
ATOM 742 N N . VAL A 1 100 ? 2.120 7.058 -4.372 1.00 89.12 100 VAL A N 1
ATOM 743 C CA . VAL A 1 100 ? 2.647 7.481 -3.062 1.00 89.12 100 VAL A CA 1
ATOM 744 C C . VAL A 1 100 ? 2.003 8.794 -2.604 1.00 89.12 100 VAL A C 1
ATOM 746 O O . VAL A 1 100 ? 1.627 8.918 -1.439 1.00 89.12 100 VAL A O 1
ATOM 749 N N . SER A 1 101 ? 1.832 9.771 -3.503 1.00 90.44 101 SER A N 1
ATOM 750 C CA . SER A 1 101 ? 1.170 11.041 -3.176 1.00 90.44 101 SER A CA 1
ATOM 751 C C . SER A 1 101 ? -0.290 10.842 -2.757 1.00 90.44 101 SER A C 1
ATOM 753 O O . SER A 1 101 ? -0.727 11.447 -1.779 1.00 90.44 101 SER A O 1
ATOM 755 N N . PHE A 1 102 ? -1.038 9.980 -3.451 1.00 93.19 102 PHE A N 1
ATOM 756 C CA . PHE A 1 102 ? -2.421 9.642 -3.117 1.00 93.19 102 PHE A CA 1
ATOM 757 C C . PHE A 1 102 ? -2.530 8.957 -1.752 1.00 93.19 102 PHE A C 1
ATOM 759 O O . PHE A 1 102 ? -3.327 9.393 -0.919 1.00 93.19 102 PHE A O 1
ATOM 766 N N . LEU A 1 103 ? -1.697 7.943 -1.493 1.00 92.50 103 LEU A N 1
ATOM 767 C CA . LEU A 1 103 ? -1.661 7.257 -0.201 1.00 92.50 103 LEU A CA 1
ATOM 768 C C . LEU A 1 103 ? -1.311 8.245 0.921 1.00 92.50 103 LEU A C 1
ATOM 770 O O . LEU A 1 103 ? -2.023 8.316 1.918 1.00 92.50 103 LEU A O 1
ATOM 774 N N . LYS A 1 104 ? -0.280 9.083 0.736 1.00 91.19 104 LYS A N 1
ATOM 775 C CA . LYS A 1 104 ? 0.128 10.092 1.728 1.00 91.19 104 LYS A CA 1
ATOM 776 C C . LYS A 1 104 ? -0.960 11.138 2.003 1.00 91.19 104 LYS A C 1
ATOM 778 O O . LYS A 1 104 ? -1.144 11.518 3.150 1.00 91.19 104 LYS A O 1
ATOM 783 N N . LYS A 1 105 ? -1.703 11.584 0.983 1.00 93.12 105 LYS A N 1
ATOM 784 C CA . LYS A 1 105 ? -2.839 12.517 1.143 1.00 93.12 105 LYS A CA 1
ATOM 785 C C . LYS A 1 105 ? -4.023 11.913 1.900 1.00 93.12 105 LYS A C 1
ATOM 787 O O . LYS A 1 105 ? -4.816 12.660 2.457 1.00 93.12 105 LYS A O 1
ATOM 792 N N . ASN A 1 106 ? -4.149 10.588 1.909 1.00 94.12 106 ASN A N 1
ATOM 793 C CA . ASN A 1 106 ? -5.215 9.865 2.599 1.00 94.12 106 ASN A CA 1
ATOM 794 C C . ASN A 1 106 ? -4.682 9.053 3.794 1.00 94.12 106 ASN A C 1
ATOM 796 O O . ASN A 1 106 ? -5.323 8.088 4.207 1.00 94.12 106 ASN A O 1
ATOM 800 N N . SER A 1 107 ? -3.522 9.422 4.352 1.00 92.31 107 SER A N 1
ATOM 801 C CA . SER A 1 107 ? -2.863 8.648 5.410 1.00 92.31 107 SER A CA 1
ATOM 802 C C . SER A 1 107 ? -3.714 8.523 6.677 1.00 92.31 107 SER A C 1
ATOM 804 O O . SER A 1 107 ? -3.705 7.474 7.307 1.00 92.31 107 SER A O 1
ATOM 806 N N . GLU A 1 108 ? -4.508 9.542 7.007 1.00 92.00 108 GLU A N 1
ATOM 807 C CA . GLU A 1 108 ? -5.478 9.510 8.107 1.00 92.00 108 GLU A CA 1
ATOM 808 C C . GLU A 1 108 ? -6.524 8.397 7.919 1.00 92.00 108 GLU A C 1
ATOM 810 O O . GLU A 1 108 ? -6.738 7.586 8.818 1.00 92.00 108 GLU A O 1
ATOM 815 N N . ALA A 1 109 ? -7.103 8.285 6.718 1.00 92.38 109 ALA A N 1
ATOM 816 C CA . ALA A 1 109 ? -8.057 7.224 6.388 1.00 92.38 109 ALA A CA 1
ATOM 817 C C . ALA A 1 109 ? -7.397 5.832 6.339 1.00 92.38 109 ALA A C 1
ATOM 819 O O . ALA A 1 109 ? -8.047 4.837 6.629 1.00 92.38 109 ALA A O 1
ATOM 820 N N . LEU A 1 110 ? -6.102 5.759 6.012 1.00 93.19 110 LEU A N 1
ATOM 821 C CA . LEU A 1 110 ? -5.299 4.528 5.999 1.00 93.19 110 LEU A CA 1
ATOM 822 C C . LEU A 1 110 ? -4.739 4.137 7.384 1.00 93.19 110 LEU A C 1
ATOM 824 O O . LEU A 1 110 ? -3.866 3.270 7.451 1.00 93.19 110 LEU A O 1
ATOM 828 N N . GLY A 1 111 ? -5.186 4.792 8.466 1.00 89.88 111 GLY A N 1
ATOM 829 C CA . GLY A 1 111 ? -4.623 4.777 9.825 1.00 89.88 111 GLY A CA 1
ATOM 830 C C . GLY A 1 111 ? -3.815 3.530 10.212 1.00 89.88 111 GLY A C 1
ATOM 831 O O . GLY A 1 111 ? -2.582 3.540 10.139 1.00 89.88 111 GLY A O 1
ATOM 832 N N . SER A 1 112 ? -4.503 2.464 10.628 1.00 89.81 112 SER A N 1
ATOM 833 C CA . SER A 1 112 ? -3.917 1.151 10.949 1.00 89.81 112 SER A CA 1
ATOM 834 C C . SER A 1 112 ? -4.024 0.129 9.806 1.00 89.81 112 SER A C 1
ATOM 836 O O . SER A 1 112 ? -3.725 -1.048 10.011 1.00 89.81 112 SER A O 1
ATOM 838 N N . SER A 1 113 ? -4.423 0.556 8.604 1.00 94.94 113 SER A N 1
ATOM 839 C CA . SER A 1 113 ? -4.633 -0.327 7.452 1.00 94.94 113 SER A CA 1
ATOM 840 C C . SER A 1 113 ? -3.362 -1.092 7.069 1.00 94.94 113 SER A C 1
ATOM 842 O O . SER A 1 113 ? -2.236 -0.602 7.243 1.00 94.94 113 SER A O 1
ATOM 844 N N . ARG A 1 114 ? -3.544 -2.294 6.516 1.00 94.81 114 ARG A N 1
ATOM 845 C CA . ARG A 1 114 ? -2.478 -3.131 5.947 1.00 94.81 114 ARG A CA 1
ATOM 846 C C . ARG A 1 114 ? -2.528 -3.025 4.428 1.00 94.81 114 ARG A C 1
ATOM 848 O O . ARG A 1 114 ? -3.603 -3.109 3.847 1.00 94.81 114 ARG A O 1
ATOM 855 N N . LEU A 1 115 ? -1.382 -2.847 3.781 1.00 93.50 115 LEU A N 1
ATOM 856 C CA . LEU A 1 115 ? -1.256 -2.880 2.324 1.00 93.50 115 LEU A CA 1
ATOM 857 C C . LEU A 1 115 ? -0.379 -4.061 1.934 1.00 93.50 115 LEU A C 1
ATOM 859 O O . LEU A 1 115 ? 0.754 -4.175 2.392 1.00 93.50 115 LEU A O 1
ATOM 863 N N . MET A 1 116 ? -0.898 -4.911 1.061 1.00 93.19 116 MET A N 1
ATOM 864 C CA . MET A 1 116 ? -0.179 -6.011 0.432 1.00 93.19 116 MET A CA 1
ATOM 865 C C . MET A 1 116 ? 0.076 -5.649 -1.027 1.00 93.19 116 MET A C 1
ATOM 867 O O . MET A 1 116 ? -0.820 -5.144 -1.702 1.00 93.19 116 MET A O 1
ATOM 871 N N . PHE A 1 117 ? 1.276 -5.938 -1.522 1.00 91.12 117 PHE A N 1
ATOM 872 C CA . PHE A 1 117 ? 1.597 -5.860 -2.941 1.00 91.12 117 PHE A CA 1
ATOM 873 C C . PHE A 1 117 ? 2.355 -7.108 -3.395 1.00 91.12 117 PHE A C 1
ATOM 875 O O . PHE A 1 117 ? 3.164 -7.669 -2.656 1.00 91.12 117 PHE A O 1
ATOM 882 N N . ALA A 1 118 ? 2.117 -7.519 -4.637 1.00 91.69 118 ALA A N 1
ATOM 883 C CA . ALA A 1 118 ? 2.862 -8.585 -5.286 1.00 91.69 118 ALA A CA 1
ATOM 884 C C . ALA A 1 118 ? 3.106 -8.259 -6.763 1.00 91.69 118 ALA A C 1
ATOM 886 O O . ALA A 1 118 ? 2.284 -7.607 -7.411 1.00 91.69 118 ALA A O 1
ATOM 887 N N . SER A 1 119 ? 4.258 -8.669 -7.292 1.00 89.56 119 SER A N 1
ATOM 888 C CA . SER A 1 119 ? 4.657 -8.393 -8.676 1.00 89.56 119 SER A CA 1
ATOM 889 C C . SER A 1 119 ? 5.606 -9.459 -9.231 1.00 89.56 119 SER A C 1
ATOM 891 O O . SER A 1 119 ? 6.016 -10.387 -8.529 1.00 89.56 119 SER A O 1
ATOM 893 N N . TRP A 1 120 ? 5.914 -9.347 -10.529 1.00 89.38 120 TRP A N 1
ATOM 894 C CA . TRP A 1 120 ? 6.575 -10.391 -11.319 1.00 89.38 120 TRP A CA 1
ATOM 895 C C . TRP A 1 120 ? 5.831 -11.724 -11.205 1.00 89.38 120 TRP A C 1
ATOM 897 O O . TRP A 1 120 ? 6.326 -12.689 -10.615 1.00 89.38 120 TRP A O 1
ATOM 907 N N . ALA A 1 121 ? 4.629 -11.746 -11.783 1.00 90.75 121 ALA A N 1
ATOM 908 C CA . ALA A 1 121 ? 3.839 -12.952 -11.978 1.00 90.75 121 ALA A CA 1
ATOM 909 C C . ALA A 1 121 ? 4.692 -14.108 -12.538 1.00 90.75 121 ALA A C 1
ATOM 911 O O . ALA A 1 121 ? 5.505 -13.932 -13.451 1.00 90.75 121 ALA A O 1
ATOM 912 N N . VAL A 1 122 ? 4.517 -15.295 -11.961 1.00 91.19 122 VAL A N 1
ATOM 913 C CA . VAL A 1 122 ? 5.184 -16.537 -12.387 1.00 91.19 122 VAL A CA 1
ATOM 914 C C . VAL A 1 122 ? 4.447 -17.179 -13.567 1.00 91.19 122 VAL A C 1
ATOM 916 O O . VAL A 1 122 ? 5.058 -17.887 -14.366 1.00 91.19 122 VAL A O 1
ATOM 919 N N . ARG A 1 123 ? 3.144 -16.908 -13.687 1.00 87.75 123 ARG A N 1
ATOM 920 C CA . ARG A 1 123 ? 2.230 -17.461 -14.691 1.00 87.75 123 ARG A CA 1
ATOM 921 C C . ARG A 1 123 ? 1.621 -16.334 -15.536 1.00 87.75 123 ARG A C 1
ATOM 923 O O . ARG A 1 123 ? 1.657 -15.175 -15.133 1.00 87.75 123 ARG A O 1
ATOM 930 N N . THR A 1 124 ? 1.085 -16.656 -16.712 1.00 86.94 124 THR A N 1
ATOM 931 C CA . THR A 1 124 ? 0.527 -15.671 -17.665 1.00 86.94 124 THR A CA 1
ATOM 932 C C . THR A 1 124 ? -0.981 -15.447 -17.525 1.00 86.94 124 THR A C 1
ATOM 934 O O . THR A 1 124 ? -1.528 -14.570 -18.182 1.00 86.94 124 THR A O 1
ATOM 937 N N . ASP A 1 125 ? -1.654 -16.253 -16.706 1.00 89.44 125 ASP A N 1
ATOM 938 C CA . ASP A 1 125 ? -3.096 -16.244 -16.428 1.00 89.44 125 ASP A CA 1
ATOM 939 C C . ASP A 1 125 ? -3.480 -15.376 -15.213 1.00 89.44 125 ASP A C 1
ATOM 941 O O . ASP A 1 125 ? -4.642 -15.344 -14.812 1.00 89.44 125 ASP A O 1
ATOM 945 N N . VAL A 1 126 ? -2.517 -14.655 -14.630 1.00 88.81 126 VAL A N 1
ATOM 946 C CA . VAL A 1 126 ? -2.699 -13.806 -13.442 1.00 88.81 126 VAL A CA 1
ATOM 947 C C . VAL A 1 126 ? -2.270 -12.355 -13.715 1.00 88.81 126 VAL A C 1
ATOM 949 O O . VAL A 1 126 ? -1.453 -12.119 -14.610 1.00 88.81 126 VAL A O 1
ATOM 952 N N . PRO A 1 127 ? -2.785 -11.361 -12.964 1.00 88.69 127 PRO A N 1
ATOM 953 C CA . PRO A 1 127 ? -2.375 -9.965 -13.117 1.00 88.69 127 PRO A CA 1
ATOM 954 C C . PRO A 1 127 ? -0.860 -9.767 -12.956 1.00 88.69 127 PRO A C 1
ATOM 956 O O . PRO A 1 127 ? -0.227 -10.388 -12.112 1.00 88.69 127 PRO A O 1
ATOM 959 N N . THR A 1 128 ? -0.258 -8.848 -13.714 1.00 86.31 128 THR A N 1
ATOM 960 C CA . THR A 1 128 ? 1.187 -8.539 -13.609 1.00 86.31 128 THR A CA 1
ATOM 961 C C . THR A 1 128 ? 1.584 -8.002 -12.228 1.00 86.31 128 THR A C 1
ATOM 963 O O . THR A 1 128 ? 2.705 -8.226 -11.759 1.00 86.31 128 THR A O 1
ATOM 966 N N . VAL A 1 129 ? 0.666 -7.263 -11.601 1.00 86.44 129 VAL A N 1
ATOM 967 C CA . VAL A 1 129 ? 0.790 -6.661 -10.272 1.00 86.44 129 VAL A CA 1
ATOM 968 C C . VAL A 1 129 ? -0.539 -6.845 -9.549 1.00 86.44 129 VAL A C 1
ATOM 970 O O . VAL A 1 129 ? -1.597 -6.591 -10.124 1.00 86.44 129 VAL A O 1
ATOM 973 N N . PHE A 1 130 ? -0.473 -7.235 -8.281 1.00 89.44 130 PHE A N 1
ATOM 974 C CA . PHE A 1 130 ? -1.606 -7.283 -7.365 1.00 89.44 130 PHE A CA 1
ATOM 975 C C . PHE A 1 130 ? -1.359 -6.314 -6.207 1.00 89.44 130 PHE A C 1
ATOM 977 O O . PHE A 1 130 ? -0.245 -6.243 -5.687 1.00 89.44 130 PHE A O 1
ATOM 984 N N . VAL A 1 131 ? -2.394 -5.582 -5.791 1.00 91.00 131 VAL A N 1
ATOM 985 C CA . VAL A 1 131 ? -2.372 -4.725 -4.598 1.00 91.00 131 VAL A CA 1
ATOM 986 C C . VAL A 1 131 ? -3.698 -4.884 -3.864 1.00 91.00 131 VAL A C 1
ATOM 988 O O . VAL A 1 131 ? -4.753 -4.817 -4.490 1.00 91.00 131 VAL A O 1
ATOM 991 N N . ALA A 1 132 ? -3.648 -5.046 -2.544 1.00 93.56 132 ALA A N 1
ATOM 992 C CA . ALA A 1 132 ? -4.825 -5.051 -1.681 1.00 93.56 132 ALA A CA 1
ATOM 993 C C . ALA A 1 132 ? -4.592 -4.170 -0.449 1.00 93.56 132 ALA A C 1
ATOM 995 O O . ALA A 1 132 ? -3.462 -4.043 0.027 1.00 93.56 132 ALA A O 1
ATOM 996 N N . ILE A 1 133 ? -5.667 -3.571 0.068 1.00 94.88 133 ILE A N 1
ATOM 997 C CA . ILE A 1 133 ? -5.649 -2.752 1.284 1.00 94.88 133 ILE A CA 1
ATOM 998 C C . ILE A 1 133 ? -6.723 -3.289 2.233 1.00 94.88 133 ILE A C 1
ATOM 1000 O O . ILE A 1 133 ? -7.910 -3.210 1.926 1.00 94.88 133 ILE A O 1
ATOM 1004 N N . GLU A 1 134 ? -6.306 -3.831 3.374 1.00 94.94 134 GLU A N 1
ATOM 1005 C CA . GLU A 1 134 ? -7.186 -4.257 4.464 1.00 94.94 134 GLU A CA 1
ATOM 1006 C C . GLU A 1 134 ? -7.362 -3.109 5.462 1.00 94.94 134 GLU A C 1
ATOM 1008 O O . GLU A 1 134 ? -6.390 -2.504 5.923 1.00 94.94 134 GLU A O 1
ATOM 1013 N N . PHE A 1 135 ? -8.618 -2.817 5.791 1.00 95.19 135 PHE A N 1
ATOM 1014 C CA . PHE A 1 135 ? -9.018 -1.843 6.803 1.00 95.19 135 PHE A CA 1
ATOM 1015 C C . PHE A 1 135 ? -9.451 -2.574 8.080 1.00 95.19 135 PHE A C 1
ATOM 1017 O O . PHE A 1 135 ? -9.908 -3.713 8.001 1.00 95.19 135 PHE A O 1
ATOM 1024 N N . PRO A 1 136 ? -9.358 -1.936 9.262 1.00 91.62 136 PRO A N 1
ATOM 1025 C CA . PRO A 1 136 ? -9.760 -2.558 10.527 1.00 91.62 136 PRO A CA 1
ATOM 1026 C C . PRO A 1 136 ? -11.268 -2.854 10.629 1.00 91.62 136 PRO A C 1
ATOM 1028 O O . PRO A 1 136 ? -11.683 -3.570 11.536 1.00 91.62 136 PRO A O 1
ATOM 1031 N N . ASN A 1 137 ? -12.091 -2.281 9.746 1.00 92.19 137 ASN A N 1
ATOM 1032 C CA . ASN A 1 137 ? -13.527 -2.521 9.644 1.00 92.19 137 ASN A CA 1
ATOM 1033 C C . ASN A 1 137 ? -14.029 -2.210 8.216 1.00 92.19 137 ASN A C 1
ATOM 1035 O O . ASN A 1 137 ? -13.364 -1.516 7.443 1.00 92.19 137 ASN A O 1
ATOM 1039 N N . GLU A 1 138 ? -15.220 -2.713 7.882 1.00 92.75 138 GLU A N 1
ATOM 1040 C CA . GLU A 1 138 ? -15.854 -2.533 6.567 1.00 92.75 138 GLU A CA 1
ATOM 1041 C C . GLU A 1 138 ? -16.280 -1.080 6.291 1.00 92.75 138 GLU A C 1
ATOM 1043 O O . GLU A 1 138 ? -16.281 -0.644 5.141 1.00 92.75 138 GLU A O 1
ATOM 1048 N N . GLU A 1 139 ? -16.617 -0.309 7.329 1.00 93.31 139 GLU A N 1
ATOM 1049 C CA . GLU A 1 139 ? -17.103 1.069 7.194 1.00 93.31 139 GLU A CA 1
ATOM 1050 C C . GLU A 1 139 ? -16.002 2.002 6.662 1.00 93.31 139 GLU A C 1
ATOM 1052 O O . GLU A 1 139 ? -16.235 2.811 5.763 1.00 93.31 139 GLU A O 1
ATOM 1057 N N . ASP A 1 140 ? -14.779 1.859 7.169 1.00 93.38 140 ASP A N 1
ATOM 1058 C CA . ASP A 1 140 ? -13.623 2.638 6.728 1.00 93.38 140 ASP A CA 1
ATOM 1059 C C . ASP A 1 140 ? -13.159 2.223 5.325 1.00 93.38 140 ASP A C 1
ATOM 1061 O O . ASP A 1 140 ? -12.813 3.091 4.516 1.00 93.38 140 ASP A O 1
ATOM 1065 N N . ALA A 1 141 ? -13.262 0.932 4.980 1.00 94.56 141 ALA A N 1
ATOM 1066 C CA . ALA A 1 141 ? -13.076 0.467 3.605 1.00 94.56 141 ALA A CA 1
ATOM 1067 C C . ALA A 1 141 ? -14.102 1.107 2.652 1.00 94.56 141 ALA A C 1
ATOM 1069 O O . ALA A 1 141 ? -13.722 1.650 1.613 1.00 94.56 141 ALA A O 1
ATOM 1070 N N . ALA A 1 142 ? -15.387 1.122 3.026 1.00 95.56 142 ALA A N 1
ATOM 1071 C CA . ALA A 1 142 ? -16.463 1.714 2.230 1.00 95.56 142 ALA A CA 1
ATOM 1072 C C . ALA A 1 142 ? -16.315 3.240 2.059 1.00 95.56 142 ALA A C 1
ATOM 1074 O O . ALA A 1 142 ? -16.596 3.769 0.985 1.00 95.56 142 ALA A O 1
ATOM 1075 N N . LYS A 1 143 ? -15.810 3.960 3.072 1.00 95.25 143 LYS A N 1
ATOM 1076 C CA . LYS A 1 143 ? -15.464 5.395 2.965 1.00 95.25 143 LYS A CA 1
ATOM 1077 C C . LYS A 1 143 ? -14.248 5.656 2.068 1.00 95.25 143 LYS A C 1
ATOM 1079 O O . LYS A 1 143 ? -14.115 6.753 1.518 1.00 95.25 143 LYS A O 1
ATOM 1084 N N . PHE A 1 144 ? -13.326 4.699 1.963 1.00 95.62 144 PHE A N 1
ATOM 1085 C CA . PHE A 1 144 ? -12.095 4.845 1.186 1.00 95.62 144 PHE A CA 1
ATOM 1086 C C . PHE A 1 144 ? -12.255 4.431 -0.281 1.00 95.62 144 PHE A C 1
ATOM 1088 O O . PHE A 1 144 ? -11.698 5.101 -1.153 1.00 95.62 144 PHE A O 1
ATOM 1095 N N . ALA A 1 145 ? -13.027 3.377 -0.568 1.00 94.69 145 ALA A N 1
ATOM 1096 C CA . ALA A 1 145 ? -13.174 2.808 -1.910 1.00 94.69 145 ALA A CA 1
ATOM 1097 C C . ALA A 1 145 ? -13.507 3.848 -3.005 1.00 94.69 145 ALA A C 1
ATOM 1099 O O . ALA A 1 145 ? -12.757 3.896 -3.982 1.00 94.69 145 ALA A O 1
ATOM 1100 N N . PRO A 1 146 ? -14.463 4.791 -2.832 1.00 95.88 146 PRO A N 1
ATOM 1101 C CA . PRO A 1 146 ? -14.757 5.799 -3.858 1.00 95.88 146 PRO A CA 1
ATOM 1102 C C . PRO A 1 146 ? -13.562 6.709 -4.184 1.00 95.88 146 PRO A C 1
ATOM 1104 O O . PRO A 1 146 ? -13.389 7.149 -5.323 1.00 95.88 146 PRO A O 1
ATOM 1107 N N . LYS A 1 147 ? -12.698 6.988 -3.195 1.00 94.69 147 LYS A N 1
ATOM 1108 C CA . LYS A 1 147 ? -11.481 7.795 -3.386 1.00 94.69 147 LYS A CA 1
ATOM 1109 C C . LYS A 1 147 ? -10.447 7.040 -4.215 1.00 94.69 147 LYS A C 1
ATOM 1111 O O . LYS A 1 147 ? -9.774 7.647 -5.045 1.00 94.69 147 LYS A O 1
ATOM 1116 N N . LEU A 1 148 ? -10.321 5.732 -3.979 1.00 94.06 148 LEU A N 1
ATOM 1117 C CA . LEU A 1 148 ? -9.430 4.852 -4.729 1.00 94.06 148 LEU A CA 1
ATOM 1118 C C . LEU A 1 148 ? -9.930 4.665 -6.166 1.00 94.06 148 LEU A C 1
ATOM 1120 O O . LEU A 1 148 ? -9.162 4.879 -7.097 1.00 94.06 148 LEU A O 1
ATOM 1124 N N . GLU A 1 149 ? -11.213 4.361 -6.355 1.00 93.06 149 GLU A N 1
ATOM 1125 C CA . GLU A 1 149 ? -11.852 4.213 -7.671 1.00 93.06 149 GLU A CA 1
ATOM 1126 C C . GLU A 1 149 ? -11.731 5.480 -8.526 1.00 93.06 149 GLU A C 1
ATOM 1128 O O . GLU A 1 149 ? -11.432 5.395 -9.713 1.00 93.06 149 GLU A O 1
ATOM 1133 N N . THR A 1 150 ? -11.868 6.664 -7.920 1.00 93.25 150 THR A N 1
ATOM 1134 C CA . THR A 1 150 ? -11.646 7.949 -8.608 1.00 93.25 150 THR A CA 1
ATOM 1135 C C . THR A 1 150 ? -10.173 8.155 -8.998 1.00 93.25 150 THR A C 1
ATOM 1137 O O . THR A 1 150 ? -9.872 8.806 -9.998 1.00 93.25 150 THR A O 1
ATOM 1140 N N . PHE A 1 151 ? -9.233 7.617 -8.217 1.00 93.50 151 PHE A N 1
ATOM 1141 C CA . PHE A 1 151 ? -7.796 7.790 -8.432 1.00 93.50 151 PHE A CA 1
ATOM 1142 C C . PHE A 1 151 ? -7.201 6.794 -9.440 1.00 93.50 151 PHE A C 1
ATOM 1144 O O . PHE A 1 151 ? -6.356 7.189 -10.248 1.00 93.50 151 PHE A O 1
ATOM 1151 N N . LEU A 1 152 ? -7.628 5.527 -9.431 1.00 90.81 152 LEU A N 1
ATOM 1152 C CA . LEU A 1 152 ? -7.046 4.461 -10.260 1.00 90.81 152 LEU A CA 1
ATOM 1153 C C . LEU A 1 152 ? -6.974 4.796 -11.770 1.00 90.81 152 LEU A C 1
ATOM 1155 O O . LEU A 1 152 ? -5.901 4.595 -12.346 1.00 90.81 152 LEU A O 1
ATOM 1159 N N . PRO A 1 153 ? -8.002 5.386 -12.420 1.00 89.94 153 PRO A N 1
ATOM 1160 C CA . PRO A 1 153 ? -7.934 5.781 -13.833 1.00 89.94 153 PRO A CA 1
ATOM 1161 C C . PRO A 1 153 ? -6.852 6.819 -14.166 1.00 89.94 153 PRO A C 1
ATOM 1163 O O . PRO A 1 153 ? -6.513 6.991 -15.331 1.00 89.94 153 PRO A O 1
ATOM 1166 N N . THR A 1 154 ? -6.302 7.523 -13.169 1.00 87.56 154 THR A N 1
ATOM 1167 C CA . THR A 1 154 ? -5.229 8.513 -13.378 1.00 87.56 154 THR A CA 1
ATOM 1168 C C . THR A 1 154 ? -3.831 7.889 -13.446 1.00 87.56 154 THR A C 1
ATOM 1170 O O . THR A 1 154 ? -2.887 8.548 -13.883 1.00 87.56 154 THR A O 1
ATOM 1173 N N . VAL A 1 155 ? -3.683 6.628 -13.015 1.00 84.25 155 VAL A N 1
ATOM 1174 C CA . VAL A 1 155 ? -2.395 5.910 -12.948 1.00 84.25 155 VAL A CA 1
ATOM 1175 C C . VAL A 1 155 ? -2.373 4.596 -13.725 1.00 84.25 155 VAL A C 1
ATOM 1177 O O . VAL A 1 155 ? -1.291 4.140 -14.095 1.00 84.25 155 VAL A O 1
ATOM 1180 N N . LEU A 1 156 ? -3.535 3.996 -13.995 1.00 80.56 156 LEU A N 1
ATOM 1181 C CA . LEU A 1 156 ? -3.655 2.815 -14.843 1.00 80.56 156 LEU A CA 1
ATOM 1182 C C . LEU A 1 156 ? -3.698 3.208 -16.332 1.00 80.56 156 LEU A C 1
ATOM 1184 O O . LEU A 1 156 ? -4.330 4.206 -16.682 1.00 80.56 156 LEU A O 1
ATOM 1188 N N . PRO A 1 157 ? -3.065 2.431 -17.233 1.00 72.94 157 PRO A N 1
ATOM 1189 C CA . PRO A 1 157 ? -3.277 2.597 -18.666 1.00 72.94 157 PRO A CA 1
ATOM 1190 C C . PRO A 1 157 ? -4.743 2.282 -19.025 1.00 72.94 157 PRO A C 1
ATOM 1192 O O . PRO A 1 157 ? -5.359 1.435 -18.371 1.00 72.94 157 PRO A O 1
ATOM 1195 N N . PRO A 1 158 ? -5.312 2.919 -20.066 1.00 65.38 158 PRO A N 1
ATOM 1196 C CA . PRO A 1 158 ? -6.674 2.627 -20.499 1.00 65.38 158 PRO A CA 1
ATOM 1197 C C . PRO A 1 158 ? -6.790 1.160 -20.928 1.00 65.38 158 PRO A C 1
ATOM 1199 O O . PRO A 1 158 ? -6.023 0.690 -21.771 1.00 65.38 158 PRO A O 1
ATOM 1202 N N . VAL A 1 159 ? -7.756 0.443 -20.351 1.00 66.81 159 VAL A N 1
ATOM 1203 C CA . VAL A 1 159 ? -8.046 -0.947 -20.720 1.00 66.81 159 VAL A CA 1
ATOM 1204 C C . VAL A 1 159 ? -8.568 -0.970 -22.162 1.00 66.81 159 VAL A C 1
ATOM 1206 O O . VAL A 1 159 ? -9.552 -0.281 -22.448 1.00 66.81 159 VAL A O 1
ATOM 1209 N N . PRO A 1 160 ? -7.958 -1.741 -23.082 1.00 60.72 160 PRO A N 1
ATOM 1210 C CA . PRO A 1 160 ? -8.509 -1.924 -24.416 1.00 60.72 160 PRO A CA 1
ATOM 1211 C C . PRO A 1 160 ? -9.877 -2.603 -24.321 1.00 60.72 160 PRO A C 1
ATOM 1213 O O . PRO A 1 160 ? -9.987 -3.733 -23.848 1.00 60.72 160 PRO A O 1
ATOM 1216 N N . VAL A 1 161 ? -10.926 -1.916 -24.772 1.00 54.38 161 VAL A N 1
ATOM 1217 C CA . VAL A 1 161 ? -12.271 -2.492 -24.869 1.00 54.38 161 VAL A CA 1
ATOM 1218 C C . VAL A 1 161 ? -12.343 -3.446 -26.061 1.00 54.38 161 VAL A C 1
ATOM 1220 O O . VAL A 1 161 ? -12.662 -3.049 -27.181 1.00 54.38 161 VAL A O 1
ATOM 1223 N N . THR A 1 162 ? -12.041 -4.723 -25.828 1.00 53.19 162 THR A N 1
ATOM 1224 C CA . THR A 1 162 ? -12.383 -5.791 -26.776 1.00 53.19 162 THR A CA 1
ATOM 1225 C C . THR A 1 162 ? -13.919 -5.870 -26.870 1.00 53.19 162 THR A C 1
ATOM 1227 O O . THR A 1 162 ? -14.556 -6.002 -25.824 1.00 53.19 162 THR A O 1
ATOM 1230 N N . PRO A 1 163 ? -14.553 -5.781 -28.060 1.00 56.34 163 PRO A N 1
ATOM 1231 C CA . PRO A 1 163 ? -16.012 -5.585 -28.184 1.00 56.34 163 PRO A CA 1
ATOM 1232 C C . PRO A 1 163 ? -16.950 -6.705 -27.685 1.00 56.34 163 PRO A C 1
ATOM 1234 O O . PRO A 1 163 ? -18.157 -6.619 -27.897 1.00 56.34 163 PRO A O 1
ATOM 1237 N N . GLU A 1 164 ? -16.445 -7.762 -27.051 1.00 55.66 164 GLU A N 1
ATOM 1238 C CA . GLU A 1 164 ? -17.209 -8.988 -26.761 1.00 55.66 164 GLU A CA 1
ATOM 1239 C C . GLU A 1 164 ? -18.181 -8.862 -25.568 1.00 55.66 164 GLU A C 1
ATOM 1241 O O . GLU A 1 164 ? -19.041 -9.718 -25.384 1.00 55.66 164 GLU A O 1
ATOM 1246 N N . ALA A 1 165 ? -18.118 -7.775 -24.790 1.00 53.97 165 ALA A N 1
ATOM 1247 C CA . ALA A 1 165 ? -18.921 -7.591 -23.573 1.00 53.97 165 ALA A CA 1
ATOM 1248 C C . ALA A 1 165 ? -20.309 -6.925 -23.767 1.00 53.97 165 ALA A C 1
ATOM 1250 O O . ALA A 1 165 ? -20.972 -6.626 -22.776 1.00 53.97 165 ALA A O 1
ATOM 1251 N N . MET A 1 166 ? -20.766 -6.663 -25.003 1.00 48.62 166 MET A N 1
ATOM 1252 C CA . MET A 1 166 ? -22.040 -5.951 -25.275 1.00 48.62 166 MET A CA 1
ATOM 1253 C C . MET A 1 166 ? -23.163 -6.805 -25.905 1.00 48.62 166 MET A C 1
ATOM 1255 O O . MET A 1 166 ? -24.134 -6.241 -26.400 1.00 48.62 166 MET A O 1
ATOM 1259 N N . LEU A 1 167 ? -23.076 -8.143 -25.904 1.00 50.19 167 LEU A N 1
ATOM 1260 C CA . LEU A 1 167 ? -24.023 -9.002 -26.649 1.00 50.19 167 LEU A CA 1
ATOM 1261 C C . LEU A 1 167 ? -25.061 -9.797 -25.828 1.00 50.19 167 LEU A C 1
ATOM 1263 O O . LEU A 1 167 ? -25.827 -10.543 -26.431 1.00 50.19 167 LEU A O 1
ATOM 1267 N N . GLU A 1 168 ? -25.161 -9.628 -24.501 1.00 48.56 168 GLU A N 1
ATOM 1268 C CA . GLU A 1 168 ? -26.034 -10.486 -23.662 1.00 48.56 168 GLU A CA 1
ATOM 1269 C C . GLU A 1 168 ? -27.125 -9.794 -22.811 1.00 48.56 168 GLU A C 1
ATOM 1271 O O . GLU A 1 168 ? -27.718 -10.455 -21.965 1.00 48.56 168 GLU A O 1
ATOM 1276 N N . ASN A 1 169 ? -27.468 -8.511 -23.026 1.00 47.47 169 ASN A N 1
ATOM 1277 C CA . ASN A 1 169 ? -28.513 -7.849 -22.206 1.00 47.47 169 ASN A CA 1
ATOM 1278 C C . ASN A 1 169 ? -29.631 -7.064 -22.929 1.00 47.47 169 ASN A C 1
ATOM 1280 O O . ASN A 1 169 ? -30.558 -6.622 -22.255 1.00 47.47 169 ASN A O 1
ATOM 1284 N N . ASP A 1 170 ? -29.640 -6.951 -24.263 1.00 46.50 170 ASP A N 1
ATOM 1285 C CA . ASP A 1 170 ? -30.644 -6.150 -25.002 1.00 46.50 170 ASP A CA 1
ATOM 1286 C C . ASP A 1 170 ? -31.644 -6.980 -25.837 1.00 46.50 170 ASP A C 1
ATOM 1288 O O . ASP A 1 170 ? -31.953 -6.676 -26.989 1.00 46.50 170 ASP A O 1
ATOM 1292 N N . MET A 1 171 ? -32.212 -8.039 -25.245 1.00 47.44 171 MET A N 1
ATOM 1293 C CA . MET A 1 171 ? -33.392 -8.717 -25.809 1.00 47.44 171 MET A CA 1
ATOM 1294 C C . MET A 1 171 ? -34.450 -9.101 -24.762 1.00 47.44 171 MET A C 1
ATOM 1296 O O . MET A 1 171 ? -34.775 -10.274 -24.570 1.00 47.44 171 MET A O 1
ATOM 1300 N N . LYS A 1 172 ? -35.110 -8.095 -24.167 1.00 41.81 172 LYS A N 1
ATOM 1301 C CA . LYS A 1 172 ? -36.529 -8.255 -23.804 1.00 41.81 172 LYS A CA 1
ATOM 1302 C C . LYS A 1 172 ? -37.324 -6.948 -23.756 1.00 41.81 172 LYS A C 1
ATOM 1304 O O . LYS A 1 172 ? -36.966 -6.020 -23.043 1.00 41.81 172 LYS A O 1
ATOM 1309 N N . THR A 1 173 ? -38.509 -7.000 -24.371 1.00 33.91 173 THR A N 1
ATOM 1310 C CA . THR A 1 173 ? -39.589 -5.990 -24.357 1.00 33.91 173 THR A CA 1
ATOM 1311 C C . THR A 1 173 ? -39.414 -4.868 -25.378 1.00 33.91 173 THR A C 1
ATOM 1313 O O . THR A 1 173 ? -38.746 -3.872 -25.132 1.00 33.91 173 THR A O 1
ATOM 1316 N N . GLY A 1 174 ? -40.074 -5.020 -26.525 1.00 34.22 174 GLY A N 1
ATOM 1317 C CA . GLY A 1 174 ? -40.335 -3.907 -27.433 1.00 34.22 174 GLY A CA 1
ATOM 1318 C C . GLY A 1 174 ? -41.775 -3.421 -27.298 1.00 34.22 174 GLY A C 1
ATOM 1319 O O . GLY A 1 174 ? -42.646 -4.186 -26.893 1.00 34.22 174 GLY A O 1
ATOM 1320 N N . GLU A 1 175 ? -42.030 -2.193 -27.737 1.00 37.91 175 GLU A N 1
ATOM 1321 C CA . GLU A 1 175 ? -43.284 -1.836 -28.404 1.00 37.91 175 GLU A CA 1
ATOM 1322 C C . GLU A 1 175 ? -42.998 -0.716 -29.418 1.00 37.91 175 GLU A C 1
ATOM 1324 O O . GLU A 1 175 ? -42.104 0.104 -29.204 1.00 37.91 175 GLU A O 1
ATOM 1329 N N . ALA A 1 176 ? -43.694 -0.713 -30.556 1.00 40.12 176 ALA A N 1
ATOM 1330 C CA . ALA A 1 176 ? -43.364 0.129 -31.706 1.00 40.12 176 ALA A CA 1
ATOM 1331 C C . ALA A 1 176 ? -44.514 1.068 -32.098 1.00 40.12 176 ALA A C 1
ATOM 1333 O O . ALA A 1 176 ? -45.636 0.606 -32.293 1.00 40.12 176 ALA A O 1
ATOM 1334 N N . ARG A 1 177 ? -44.194 2.357 -32.300 1.00 34.94 177 ARG A N 1
ATOM 1335 C CA . ARG A 1 177 ? -44.863 3.341 -33.186 1.00 34.94 177 ARG A CA 1
ATOM 1336 C C . ARG A 1 177 ? -43.784 4.363 -33.582 1.00 34.94 177 ARG A C 1
ATOM 1338 O O . ARG A 1 177 ? -43.195 4.961 -32.692 1.00 34.94 177 ARG A O 1
ATOM 1345 N N . GLU A 1 178 ? -43.274 4.451 -34.810 1.00 30.00 178 GLU A N 1
ATOM 1346 C CA . GLU A 1 178 ? -43.884 4.683 -36.137 1.00 30.00 178 GLU A CA 1
ATOM 1347 C C . GLU A 1 178 ? -44.255 6.159 -36.414 1.00 30.00 178 GLU A C 1
ATOM 1349 O O . GLU A 1 178 ? -45.051 6.756 -35.696 1.00 30.00 178 GLU A O 1
ATOM 1354 N N . GLY A 1 179 ? -43.687 6.709 -37.505 1.00 28.22 179 GLY A N 1
ATOM 1355 C CA . GLY A 1 179 ? -43.915 8.065 -38.040 1.00 28.22 179 GLY A CA 1
ATOM 1356 C C . GLY A 1 179 ? -42.856 9.104 -37.613 1.00 28.22 179 GLY A C 1
ATOM 1357 O O . GLY A 1 179 ? -42.679 9.339 -36.427 1.00 28.22 179 GLY A O 1
ATOM 1358 N N . ALA A 1 180 ? -42.123 9.795 -38.498 1.00 32.38 180 ALA A N 1
ATOM 1359 C CA . ALA A 1 180 ? -42.095 9.775 -39.966 1.00 32.38 180 ALA A CA 1
ATOM 1360 C C . ALA A 1 180 ? -40.704 10.193 -40.517 1.00 32.38 180 ALA A C 1
ATOM 1362 O O . ALA A 1 180 ? -39.878 10.757 -39.804 1.00 32.38 180 ALA A O 1
ATOM 1363 N N . ALA A 1 181 ? -40.456 9.930 -41.804 1.00 39.25 181 ALA A N 1
ATOM 1364 C CA . ALA A 1 181 ? -39.222 10.240 -42.549 1.00 39.25 181 ALA A CA 1
ATOM 1365 C C . ALA A 1 181 ? -39.516 11.261 -43.694 1.00 39.25 181 ALA A C 1
ATOM 1367 O O . ALA A 1 181 ? -40.679 11.616 -43.870 1.00 39.25 181 ALA A O 1
ATOM 1368 N N . PRO A 1 182 ? -38.575 11.619 -44.602 1.00 47.97 182 PRO A N 1
ATOM 1369 C CA . PRO A 1 182 ? -37.265 12.275 -44.397 1.00 47.97 182 PRO A CA 1
ATOM 1370 C C . PRO A 1 182 ? -36.987 13.466 -45.384 1.00 47.97 182 PRO A C 1
ATOM 1372 O O . PRO A 1 182 ? -37.801 13.731 -46.263 1.00 47.97 182 PRO A O 1
ATOM 1375 N N . LYS A 1 183 ? -35.753 14.039 -45.349 1.00 37.06 183 LYS A N 1
ATOM 1376 C CA . LYS A 1 183 ? -35.047 14.864 -46.397 1.00 37.06 183 LYS A CA 1
ATOM 1377 C C . LYS A 1 183 ? -35.460 16.355 -46.592 1.00 37.06 183 LYS A C 1
ATOM 1379 O O . LYS A 1 183 ? -36.567 16.703 -46.201 1.00 37.06 183 LYS A O 1
ATOM 1384 N N . PRO A 1 184 ? -34.659 17.218 -47.293 1.00 41.44 184 PRO A N 1
ATOM 1385 C CA . PRO A 1 184 ? -33.212 17.169 -47.639 1.00 41.44 184 PRO A CA 1
ATOM 1386 C C . PRO A 1 184 ? -32.387 18.492 -47.461 1.00 41.44 184 PRO A C 1
ATOM 1388 O O . PRO A 1 184 ? -32.927 19.582 -47.353 1.00 41.44 184 PRO A O 1
ATOM 1391 N N . SER A 1 185 ? -31.054 18.345 -47.545 1.00 38.50 185 SER A N 1
ATOM 1392 C CA . SER A 1 185 ? -29.993 19.222 -48.117 1.00 38.50 185 SER A CA 1
ATOM 1393 C C . SER A 1 185 ? -30.100 20.761 -48.228 1.00 38.50 185 SER A C 1
ATOM 1395 O O . SER A 1 185 ? -30.941 21.267 -48.960 1.00 38.50 185 SER A O 1
ATOM 1397 N N . THR A 1 186 ? -29.007 21.438 -47.825 1.00 34.69 186 THR A N 1
ATOM 1398 C CA . THR A 1 186 ? -28.301 22.430 -48.676 1.00 34.69 186 THR A CA 1
ATOM 1399 C C . THR A 1 186 ? -26.789 22.173 -48.632 1.00 34.69 186 THR A C 1
ATOM 1401 O O . THR A 1 186 ? -26.223 21.914 -47.573 1.00 34.69 186 THR A O 1
ATOM 1404 N N . VAL A 1 187 ? -26.144 22.225 -49.799 1.00 45.00 187 VAL A N 1
ATOM 1405 C CA . VAL A 1 187 ? -24.692 22.107 -50.013 1.00 45.00 187 VAL A CA 1
ATOM 1406 C C . VAL A 1 187 ? -24.139 23.491 -50.334 1.00 45.00 187 VAL A C 1
ATOM 1408 O O . VAL A 1 187 ? -24.729 24.156 -51.177 1.00 45.00 187 VAL A O 1
ATOM 1411 N N . GLU A 1 188 ? -22.970 23.869 -49.802 1.00 35.94 188 GLU A N 1
ATOM 1412 C CA . GLU A 1 188 ? -22.067 24.760 -50.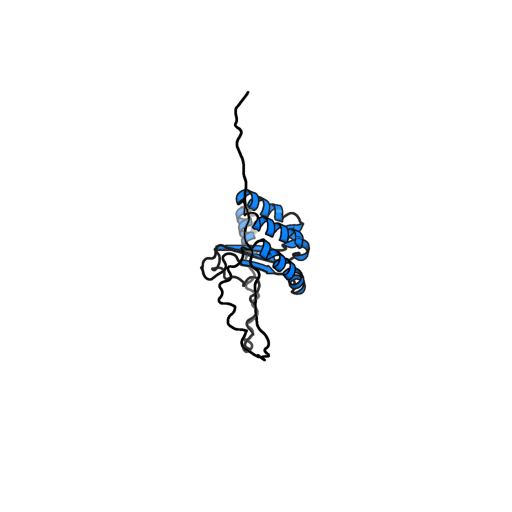547 1.00 35.94 188 GLU A CA 1
ATOM 1413 C C . GLU A 1 188 ? -20.579 24.605 -50.172 1.00 35.94 188 GLU A C 1
ATOM 1415 O O . GLU A 1 188 ? -20.218 24.195 -49.070 1.00 35.94 188 GLU A O 1
ATOM 1420 N N . LYS A 1 189 ? -19.715 24.867 -51.161 1.00 34.81 189 LYS A N 1
ATOM 1421 C CA . LYS A 1 189 ? -18.250 24.678 -51.207 1.00 34.81 189 LYS A CA 1
ATOM 1422 C C . LYS A 1 189 ? -17.732 25.554 -52.373 1.00 34.81 189 LYS A C 1
ATOM 1424 O O . LYS A 1 189 ? -18.489 25.735 -53.320 1.00 34.81 189 LYS A O 1
ATOM 1429 N N . PRO A 1 190 ? -16.425 25.848 -52.499 1.00 51.94 190 PRO A N 1
ATOM 1430 C CA . PRO A 1 190 ? -15.523 26.656 -51.668 1.00 51.94 190 PRO A CA 1
ATOM 1431 C C . PRO A 1 190 ? -15.143 27.997 -52.360 1.00 51.94 190 PRO A C 1
ATOM 1433 O O . PRO A 1 190 ? -15.375 28.164 -53.552 1.00 51.94 190 PRO A O 1
ATOM 1436 N N . SER A 1 191 ? -14.421 28.902 -51.684 1.00 40.59 191 SER A N 1
ATOM 1437 C CA . SER A 1 191 ? -13.670 29.987 -52.360 1.00 40.59 191 SER A CA 1
ATOM 1438 C C . SER A 1 191 ? -12.524 30.481 -51.458 1.00 40.59 191 SER A C 1
ATOM 1440 O O . SER A 1 191 ? -12.786 30.899 -50.339 1.00 40.59 191 SER A O 1
ATOM 1442 N N . VAL A 1 192 ? -11.244 30.187 -51.722 1.00 39.94 192 VAL A N 1
ATOM 1443 C CA . VAL A 1 192 ? -10.263 30.825 -52.639 1.00 39.94 192 VAL A CA 1
ATOM 1444 C C . VAL A 1 192 ? -9.123 31.428 -51.799 1.00 39.94 192 VAL A C 1
ATOM 1446 O O . VAL A 1 192 ? -9.339 32.166 -50.844 1.00 39.94 192 VAL A O 1
ATOM 1449 N N . ARG A 1 193 ? -7.886 31.070 -52.157 1.00 39.84 193 ARG A N 1
ATOM 1450 C CA . ARG A 1 193 ? -6.631 31.591 -51.586 1.00 39.84 193 ARG A CA 1
ATOM 1451 C C . ARG A 1 193 ? -6.308 32.949 -52.229 1.00 39.84 193 ARG A C 1
ATOM 1453 O O . ARG A 1 193 ? -6.647 33.147 -53.394 1.00 39.84 193 ARG A O 1
ATOM 1460 N N . PRO A 1 194 ? -5.521 33.808 -51.569 1.00 46.22 194 PRO A N 1
ATOM 1461 C CA . PRO A 1 194 ? -4.224 34.079 -52.193 1.00 46.22 194 PRO A CA 1
ATOM 1462 C C . PRO A 1 194 ? -3.049 34.150 -51.207 1.00 46.22 194 P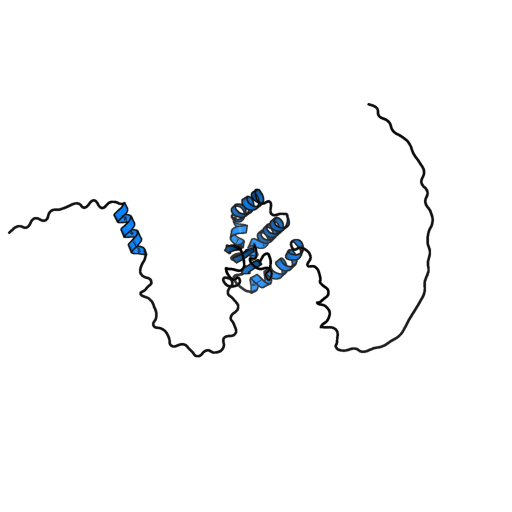RO A C 1
ATOM 1464 O O . PRO A 1 194 ? -3.188 34.492 -50.038 1.00 46.22 194 PRO A O 1
ATOM 1467 N N . SER A 1 195 ? -1.862 33.854 -51.732 1.00 46.88 195 SER A N 1
ATOM 1468 C CA . SER A 1 195 ? -0.574 34.272 -51.171 1.00 46.88 195 SER A CA 1
ATOM 1469 C C . SER A 1 195 ? 0.080 35.212 -52.179 1.00 46.88 195 SER A C 1
ATOM 1471 O O . SER A 1 195 ? -0.032 34.967 -53.381 1.00 46.88 195 SER A O 1
ATOM 1473 N N . PRO A 1 196 ? 0.749 36.271 -51.715 1.00 49.31 196 PRO A N 1
ATOM 1474 C CA . PRO A 1 196 ? 2.122 36.530 -52.174 1.00 49.31 196 PRO A CA 1
ATOM 1475 C C . PRO A 1 196 ? 3.021 37.061 -51.028 1.00 49.31 196 PRO A C 1
ATOM 1477 O O . PRO A 1 196 ? 2.495 37.472 -50.004 1.00 49.31 196 PRO A O 1
ATOM 1480 N N . ILE A 1 197 ? 4.354 37.175 -51.061 1.00 39.44 197 ILE A N 1
ATOM 1481 C CA . ILE A 1 197 ? 5.517 36.667 -51.821 1.00 39.44 197 ILE A CA 1
ATOM 1482 C C . ILE A 1 197 ? 6.749 37.260 -51.078 1.00 39.44 197 ILE A C 1
ATOM 1484 O O . ILE A 1 197 ? 6.704 38.417 -50.682 1.00 39.44 197 ILE A O 1
ATOM 1488 N N . ALA A 1 198 ? 7.801 36.448 -50.911 1.00 40.19 198 ALA A N 1
ATOM 1489 C CA . ALA A 1 198 ? 9.256 36.713 -50.791 1.00 40.19 198 ALA A CA 1
ATOM 1490 C C . ALA A 1 198 ? 9.886 38.016 -50.206 1.00 40.19 198 ALA A C 1
ATOM 1492 O O . ALA A 1 198 ? 9.446 39.135 -50.435 1.00 40.19 198 ALA A O 1
ATOM 1493 N N . GLY A 1 199 ? 11.077 37.826 -49.607 1.00 35.38 199 GLY A N 1
ATOM 1494 C CA . GLY A 1 199 ? 12.063 38.861 -49.231 1.00 35.38 199 GLY A CA 1
ATOM 1495 C C . GLY A 1 199 ? 12.952 38.398 -48.058 1.00 35.38 199 GLY A C 1
ATOM 1496 O O . GLY A 1 199 ? 12.642 38.695 -46.916 1.00 35.38 199 GLY A O 1
ATOM 1497 N N . ALA A 1 200 ? 13.859 37.434 -48.253 1.00 41.81 200 ALA A N 1
ATOM 1498 C CA . ALA A 1 200 ? 15.286 37.639 -48.576 1.00 41.81 200 ALA A CA 1
ATOM 1499 C C . ALA A 1 200 ? 16.170 38.091 -47.379 1.00 41.81 200 ALA A C 1
ATOM 1501 O O . ALA A 1 200 ? 15.997 39.175 -46.837 1.00 41.81 200 ALA A O 1
ATOM 1502 N N . SER A 1 201 ? 17.134 37.240 -46.994 1.00 45.94 201 SER A N 1
ATOM 1503 C CA . SER A 1 201 ? 18.211 37.492 -46.004 1.00 45.94 201 SER A CA 1
ATOM 1504 C C . SER A 1 201 ? 19.308 38.426 -46.577 1.00 45.94 201 SER A C 1
ATOM 1506 O O . SER A 1 201 ? 19.291 38.640 -47.793 1.00 45.94 201 SER A O 1
ATOM 1508 N N . PRO A 1 202 ? 20.271 38.970 -45.785 1.00 52.25 202 PRO A N 1
ATOM 1509 C CA . PRO A 1 202 ? 21.398 38.184 -45.233 1.00 52.25 202 PRO A CA 1
ATOM 1510 C C . PRO A 1 202 ? 21.955 38.670 -43.863 1.00 52.25 202 PRO A C 1
ATOM 1512 O O . PRO A 1 202 ? 21.375 39.524 -43.201 1.00 52.25 202 PRO A O 1
ATOM 1515 N N . GLN A 1 203 ? 23.088 38.088 -43.445 1.00 44.78 203 GLN A N 1
ATOM 1516 C CA . GLN A 1 203 ? 23.906 38.492 -42.290 1.00 44.78 203 GLN A CA 1
ATOM 1517 C C . GLN A 1 203 ? 24.525 39.894 -42.456 1.00 44.78 203 GLN A C 1
ATOM 1519 O O . GLN A 1 203 ? 25.088 40.177 -43.510 1.00 44.78 203 GLN A O 1
ATOM 1524 N N . VAL A 1 204 ? 24.510 40.696 -41.390 1.00 45.25 204 VAL A N 1
ATOM 1525 C CA . VAL A 1 204 ? 25.705 41.242 -40.700 1.00 45.25 204 VAL A CA 1
ATOM 1526 C C . VAL A 1 204 ? 25.289 41.503 -39.238 1.00 45.25 204 VAL A C 1
ATOM 1528 O O . VAL A 1 204 ? 24.103 41.724 -38.985 1.00 45.25 204 VAL A O 1
ATOM 1531 N N . GLU A 1 205 ? 26.163 41.446 -38.235 1.00 38.59 205 GLU A N 1
ATOM 1532 C CA . GLU A 1 205 ? 27.606 41.131 -38.221 1.00 38.59 205 GLU A CA 1
ATOM 1533 C C . GLU A 1 205 ? 27.887 40.029 -37.185 1.00 38.59 205 GLU A C 1
ATOM 1535 O O . GLU A 1 205 ? 27.361 40.149 -36.054 1.00 38.59 205 GLU A O 1
#

pLDDT: mean 71.09, std 20.05, range [28.22, 95.88]

Sequence (205 aa):
MKINFPRGTLRLSPFVSTLLLLMLFVTPLAAQQPAPAKPPAQTAARAEAPAFDNLLSADTYKLYGEIRNVGQLLSNGGAGEIVDPIVKLADPGPQFKAIVSFLKKNSEALGSSRLMFASWAVRTDVPTVFVAIEFPNEEDAAKFAPKLETFLPTVLPPVPVTPEAMLENDMKTGEAREGAAPKPSTVEKPSVRPSPIAGASPQVE

Radius of gyration: 35.84 Å; chains: 1; bounding box: 83×81×113 Å